Protein AF-0000000087460368 (afdb_homodimer)

Secondary structure (DSSP, 8-state):
------EEEEEETT---TTTTTEEEEE-TTS-EEEEEE-TTSHHHHHT---TT-EEEEEEEE-TT--HHHHHHHHHTTTTSEEEEEEE-----TT--------------------/------EEEEEETT---TTTTTEEEEE-TTS-EEEEEE-TTSHHHHHT---TT-EEEEEEEE-SS--HHHHHHHHHTTTTSEEEEEEE-----TT-----S--------------

Radius of gyration: 23.34 Å; Cα contacts (8 Å, |Δi|>4): 426; chains: 2; bounding box: 49×79×46 Å

Sequence (230 aa):
MAEEEETREVLFSDWSGPEKQGMTLEQSGEGEIYVKEVKMESPAGRTGRVHEGDQIVGATIYFDNMSSEETTELLKTLNKHKVGLKLQNKDKSPCRSPMGTLSPYSKDLALECRGMAEEEETREVLFSDWSGPEKQGMTLEQSGEGEIYVKEVKMESPAGRTGRVHEGDQIVGATIYFDNMSSEETTELLKTLNKHKVGLKLQNKDKSPCRSPMGTLSPYSKDLALECRG

InterPro domains:
  IPR001478 PDZ domain [PF00595] (17-85)
  IPR001478 PDZ domain [PS50106] (9-76)
  IPR036034 PDZ superfamily [G3DSA:2.30.42.10] (4-94)
  IPR036034 PDZ superfamily [SSF50156] (5-93)
  IPR052082 Peripheral myelin sheath structural protein [PTHR23348] (2-93)

pLDDT: mean 80.57, std 26.12, range [20.22, 98.44]

Organism: NCBI:txid62062

Solvent-accessible surface area (backbone atoms only — not comparable to full-atom values): 13334 Å² total; per-residue (Å²): 124,87,72,72,72,66,66,48,73,49,77,34,72,71,27,61,22,52,61,73,29,23,38,38,70,34,56,47,97,86,30,44,34,25,29,62,40,57,39,67,92,22,65,41,29,66,64,71,75,62,51,60,64,24,29,46,52,28,41,30,42,44,50,72,82,40,50,41,66,58,48,48,56,55,47,38,71,51,48,73,27,35,32,29,41,32,32,31,59,81,76,66,59,84,66,76,58,78,79,72,85,77,81,81,81,83,85,80,86,73,78,75,86,67,134,122,87,73,74,73,66,66,49,75,50,78,34,73,71,28,61,22,52,62,75,30,24,36,38,72,35,55,47,98,87,31,44,33,25,30,62,41,57,38,67,93,22,64,42,27,66,65,72,76,62,50,62,64,25,29,46,52,28,41,29,41,44,52,70,82,39,52,40,66,59,48,48,57,55,47,38,71,51,48,74,27,35,33,28,40,31,31,30,56,81,74,64,59,82,64,76,57,76,82,66,89,74,82,79,80,77,81,77,86,72,77,72,81,73,124

Foldseek 3Di:
DPPPPDDDDDDDPDDDDQVQQQFDWDADPVGWIFTQGGDCPGNVNVSVPHDGGDTDPDDDDDDDPDDPVRVVVVVCVCPPHDDDDDDDDPPPPVPPPPPDDDPPDDDDDPPPPDD/DPPPPDDDDDDDPDDDDQVQQQFDWDADPVGWIFTQGGDCPGNQNVSVPHDGGDTDPDDDDDDDPDDPVRVVVVVCVCPPHDDDDDDDDPPPPVPVPPPDDDDPDPDDDPPPPDD

Nearest PDB structures (foldseek):
  4cn0-assembly1_A  TM=6.438E-01  e=7.860E-05  Homo sapiens
  4cmz-assembly1_A  TM=6.459E-01  e=1.507E-04  Homo sapiens
  4cn0-assembly1_B  TM=5.991E-01  e=1.020E-04  Homo sapiens
  4cmz-assembly2_C-2  TM=6.436E-01  e=6.310E-04  Homo sapiens
  4cn0-assembly1_A  TM=6.441E-01  e=7.286E-05  Homo sapiens

Structure (mmCIF, N/CA/C/O backbone):
data_AF-0000000087460368-model_v1
#
loop_
_entity.id
_entity.type
_entity.pdbx_description
1 polymer 'PDZ domain-containing protein'
#
loop_
_atom_site.group_PDB
_atom_site.id
_atom_site.type_symbol
_atom_site.label_atom_id
_atom_site.label_alt_id
_atom_site.label_comp_id
_atom_site.label_asym_id
_atom_site.label_entity_id
_atom_site.label_seq_id
_atom_site.pdbx_PDB_ins_code
_atom_site.Cartn_x
_atom_site.Cartn_y
_atom_site.Cartn_z
_atom_site.occupancy
_atom_site.B_iso_or_equiv
_atom_site.auth_seq_id
_atom_site.auth_comp_id
_atom_site.auth_asym_id
_atom_site.auth_atom_id
_atom_site.pdbx_PDB_model_num
ATOM 1 N N . MET A 1 1 ? 22.906 -10.922 10.797 1 28.11 1 MET A N 1
ATOM 2 C CA . MET A 1 1 ? 22.5 -9.656 10.195 1 28.11 1 MET A CA 1
ATOM 3 C C . MET A 1 1 ? 21.047 -9.727 9.711 1 28.11 1 MET A C 1
ATOM 5 O O . MET A 1 1 ? 20.625 -10.75 9.18 1 28.11 1 MET A O 1
ATOM 9 N N . ALA A 1 2 ? 20.031 -9.188 10.188 1 38.12 2 ALA A N 1
ATOM 10 C CA . ALA A 1 2 ? 18.625 -9.32 9.828 1 38.12 2 ALA A CA 1
ATOM 11 C C . ALA A 1 2 ? 18.438 -9.25 8.312 1 38.12 2 ALA A C 1
ATOM 13 O O . ALA A 1 2 ? 18.891 -8.297 7.668 1 38.12 2 ALA A O 1
ATOM 14 N N . GLU A 1 3 ? 18.766 -10.18 7.512 1 44.34 3 GLU A N 1
ATOM 15 C CA . GLU A 1 3 ? 18.859 -10.305 6.059 1 44.34 3 GLU A CA 1
ATOM 16 C C . GLU A 1 3 ? 17.703 -9.578 5.367 1 44.34 3 GLU A C 1
ATOM 18 O O . GLU A 1 3 ? 16.531 -9.875 5.609 1 44.34 3 GLU A O 1
ATOM 23 N N . GLU A 1 4 ? 17.719 -8.328 5.285 1 53.34 4 GLU A N 1
ATOM 24 C CA . GLU A 1 4 ? 16.812 -7.402 4.617 1 53.34 4 GLU A CA 1
ATOM 25 C C . GLU A 1 4 ? 16.281 -7.988 3.309 1 53.34 4 GLU A C 1
ATOM 27 O O . GLU A 1 4 ? 17.047 -8.156 2.354 1 53.34 4 GLU A O 1
ATOM 32 N N . GLU A 1 5 ? 15.469 -9.055 3.469 1 65.31 5 GLU A N 1
ATOM 33 C CA . GLU A 1 5 ? 14.914 -9.656 2.254 1 65.31 5 GLU A CA 1
ATOM 34 C C . GLU A 1 5 ? 14.594 -8.586 1.215 1 65.31 5 GLU A C 1
ATOM 36 O O . GLU A 1 5 ? 14.023 -7.543 1.545 1 65.31 5 GLU A O 1
ATOM 41 N N . GLU A 1 6 ? 15.375 -8.555 0.165 1 82.31 6 GLU A N 1
ATOM 42 C CA . GLU A 1 6 ? 15.266 -7.602 -0.938 1 82.31 6 GLU A CA 1
ATOM 43 C C . GLU A 1 6 ? 13.836 -7.562 -1.489 1 82.31 6 GLU A C 1
ATOM 45 O O . GLU A 1 6 ? 13.273 -8.602 -1.827 1 82.31 6 GLU A O 1
ATOM 50 N N . THR A 1 7 ? 13.047 -6.602 -1.184 1 90.62 7 THR A N 1
ATOM 51 C CA . THR A 1 7 ? 11.68 -6.414 -1.657 1 90.62 7 THR A CA 1
ATOM 52 C C . THR A 1 7 ? 11.664 -5.559 -2.92 1 90.62 7 THR A C 1
ATOM 54 O O . THR A 1 7 ? 12.469 -4.637 -3.066 1 90.62 7 THR A O 1
ATOM 57 N N . ARG A 1 8 ? 10.992 -6.047 -3.992 1 94.31 8 ARG A N 1
ATOM 58 C CA . ARG A 1 8 ? 10.805 -5.188 -5.156 1 94.31 8 ARG A CA 1
ATOM 59 C C . ARG A 1 8 ? 9.344 -4.793 -5.32 1 94.31 8 ARG A C 1
ATOM 61 O O . ARG A 1 8 ? 8.445 -5.535 -4.926 1 94.31 8 ARG A O 1
ATOM 68 N N . GLU A 1 9 ? 9.109 -3.639 -5.816 1 95.88 9 GLU A N 1
ATOM 69 C CA . GLU A 1 9 ? 7.77 -3.127 -6.086 1 95.88 9 GLU A CA 1
ATOM 70 C C . GLU A 1 9 ? 7.453 -3.164 -7.578 1 95.88 9 GLU A C 1
ATOM 72 O O . GLU A 1 9 ? 8.227 -2.662 -8.391 1 95.88 9 GLU A O 1
ATOM 77 N N . VAL A 1 10 ? 6.355 -3.744 -7.969 1 98.06 10 VAL A N 1
ATOM 78 C CA . VAL A 1 10 ? 5.891 -3.77 -9.352 1 98.06 10 VAL A CA 1
ATOM 79 C C . VAL A 1 10 ? 4.602 -2.967 -9.477 1 98.06 10 VAL A C 1
ATOM 81 O O . VAL A 1 10 ? 3.617 -3.246 -8.789 1 98.06 10 VAL A O 1
ATOM 84 N N . LEU A 1 11 ? 4.605 -2.039 -10.391 1 97.69 11 LEU A N 1
ATOM 85 C CA . LEU A 1 11 ? 3.494 -1.1 -10.508 1 97.69 11 LEU A CA 1
ATOM 86 C C . LEU A 1 11 ? 2.52 -1.541 -11.594 1 97.69 11 LEU A C 1
ATOM 88 O O . LEU A 1 11 ? 2.939 -1.967 -12.672 1 97.69 11 LEU A O 1
ATOM 92 N N . PHE A 1 12 ? 1.32 -1.444 -11.273 1 97.5 12 PHE A N 1
ATOM 93 C CA . PHE A 1 12 ? 0.22 -1.639 -12.203 1 97.5 12 PHE A CA 1
ATOM 94 C C . PHE A 1 12 ? -0.636 -0.382 -12.305 1 97.5 12 PHE A C 1
ATOM 96 O O . PHE A 1 12 ? -1.229 0.051 -11.312 1 97.5 12 PHE A O 1
ATOM 103 N N . SER A 1 13 ? -0.732 0.19 -13.438 1 95.19 13 SER A N 1
ATOM 104 C CA . SER A 1 13 ? -1.415 1.466 -13.625 1 95.19 13 SER A CA 1
ATOM 105 C C . SER A 1 13 ? -2.926 1.278 -13.703 1 95.19 13 SER A C 1
ATOM 107 O O . SER A 1 13 ? -3.688 2.213 -13.438 1 95.19 13 SER A O 1
ATOM 109 N N . ASP A 1 14 ? -3.338 0.213 -14.141 1 94.56 14 ASP A N 1
ATOM 110 C CA . ASP A 1 14 ? -4.754 -0.133 -14.258 1 94.56 14 ASP A CA 1
ATOM 111 C C . ASP A 1 14 ? -5.059 -1.442 -13.531 1 94.56 14 ASP A C 1
ATOM 113 O O . ASP A 1 14 ? -5.402 -2.443 -14.164 1 94.56 14 ASP A O 1
ATOM 117 N N . TRP A 1 15 ? -5.121 -1.295 -12.219 1 96.81 15 TRP A N 1
ATOM 118 C CA . TRP A 1 15 ? -5.309 -2.494 -11.406 1 96.81 15 TRP A CA 1
ATOM 119 C C . TRP A 1 15 ? -6.766 -2.949 -11.43 1 96.81 15 TRP A C 1
ATOM 121 O O . TRP A 1 15 ? -7.68 -2.125 -11.367 1 96.81 15 TRP A O 1
ATOM 131 N N . SER A 1 16 ? -6.918 -4.242 -11.547 1 96.44 16 SER A N 1
ATOM 132 C CA . SER A 1 16 ? -8.273 -4.785 -11.547 1 96.44 16 SER A CA 1
ATOM 133 C C . SER A 1 16 ? -8.336 -6.117 -10.805 1 96.44 16 SER A C 1
ATOM 135 O O . SER A 1 16 ? -9.211 -6.941 -11.07 1 96.44 16 SER A O 1
ATOM 137 N N . GLY A 1 17 ? -7.379 -6.395 -9.922 1 97.69 17 GLY A N 1
ATOM 138 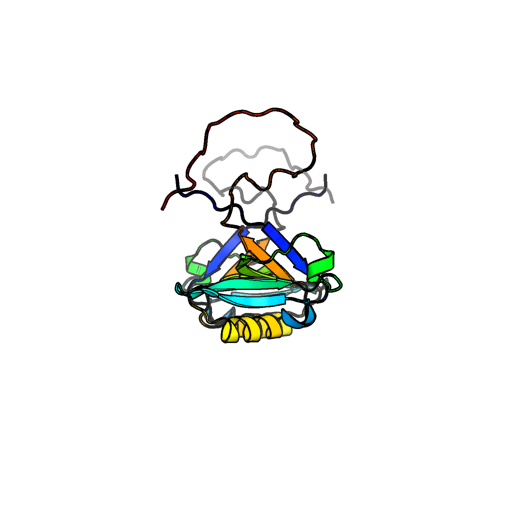C CA . GLY A 1 17 ? -7.312 -7.633 -9.164 1 97.69 17 GLY A CA 1
ATOM 139 C C . GLY A 1 17 ? -6.254 -8.586 -9.68 1 97.69 17 GLY A C 1
ATOM 140 O O . GLY A 1 17 ? -5.824 -8.492 -10.828 1 97.69 17 GLY A O 1
ATOM 141 N N . PRO A 1 18 ? -5.816 -9.484 -8.859 1 98.12 18 PRO A N 1
ATOM 142 C CA . PRO A 1 18 ? -4.727 -10.383 -9.242 1 98.12 18 PRO A CA 1
ATOM 143 C C . PRO A 1 18 ? -5.074 -11.25 -10.453 1 98.12 18 PRO A C 1
ATOM 145 O O . PRO A 1 18 ? -4.254 -11.414 -11.359 1 98.12 18 PRO A O 1
ATOM 148 N N . GLU A 1 19 ? -6.27 -11.758 -10.516 1 97.56 19 GLU A N 1
ATOM 149 C CA . GLU A 1 19 ? -6.664 -12.648 -11.602 1 97.56 19 GLU A CA 1
ATOM 150 C C . GLU A 1 19 ? -6.688 -11.914 -12.938 1 97.56 19 GLU A C 1
ATOM 152 O O . GLU A 1 19 ? -6.219 -12.438 -13.953 1 97.56 19 GLU A O 1
ATOM 157 N N . LYS A 1 20 ? -7.23 -10.766 -12.898 1 97.94 20 LYS A N 1
ATOM 158 C CA . LYS A 1 20 ? -7.305 -9.969 -14.117 1 97.94 20 LYS A CA 1
ATOM 159 C C . LYS A 1 20 ? -5.918 -9.508 -14.555 1 97.94 20 LYS A C 1
ATOM 161 O O . LYS A 1 20 ? -5.695 -9.234 -15.742 1 97.94 20 LYS A O 1
ATOM 166 N N . GLN A 1 21 ? -4.977 -9.445 -13.625 1 98.19 21 GLN A N 1
ATOM 167 C CA . GLN A 1 21 ? -3.596 -9.109 -13.953 1 98.19 21 GLN A CA 1
ATOM 168 C C . GLN A 1 21 ? -2.807 -10.344 -14.367 1 98.19 21 GLN A C 1
ATOM 170 O O . GLN A 1 21 ? -1.639 -10.242 -14.75 1 98.19 21 GLN A O 1
ATOM 175 N N . GLY A 1 22 ? -3.438 -11.578 -14.25 1 98.44 22 GLY A N 1
ATOM 176 C CA . GLY A 1 22 ? -2.793 -12.805 -14.688 1 98.44 22 GLY A CA 1
ATOM 177 C C . GLY A 1 22 ? -2.08 -13.531 -13.562 1 98.44 22 GLY A C 1
ATOM 178 O O . GLY A 1 22 ? -1.156 -14.312 -13.805 1 98.44 22 GLY A O 1
ATOM 179 N N . MET A 1 23 ? -2.514 -13.305 -12.336 1 98.31 23 MET A N 1
ATOM 180 C CA . MET A 1 23 ? -1.849 -13.922 -11.195 1 98.31 23 MET A CA 1
ATOM 181 C C . MET A 1 23 ? -2.807 -14.836 -10.438 1 98.31 23 MET A C 1
ATOM 183 O O . MET A 1 23 ? -3.979 -14.5 -10.25 1 98.31 23 MET A O 1
ATOM 187 N N . THR A 1 24 ? -2.326 -15.875 -10.047 1 97.88 24 THR A N 1
ATOM 188 C CA . THR A 1 24 ? -2.988 -16.75 -9.086 1 97.88 24 THR A CA 1
ATOM 189 C C . THR A 1 24 ? -2.223 -16.781 -7.766 1 97.88 24 THR A C 1
ATOM 191 O O . THR A 1 24 ? -0.996 -16.891 -7.754 1 97.88 24 THR A O 1
ATOM 194 N N . LEU A 1 25 ? -2.975 -16.625 -6.703 1 98.06 25 LEU A N 1
ATOM 195 C CA . LEU A 1 25 ? -2.344 -16.562 -5.391 1 98.06 25 LEU A CA 1
ATOM 196 C C . LEU A 1 25 ? -2.559 -17.844 -4.609 1 98.06 25 LEU A C 1
ATOM 198 O O . LEU A 1 25 ? -3.57 -18.531 -4.797 1 98.06 25 LEU A O 1
ATOM 202 N N . GLU A 1 26 ? -1.552 -18.172 -3.832 1 97 26 GLU A N 1
ATOM 203 C CA . GLU A 1 26 ? -1.658 -19.281 -2.887 1 97 26 GLU A CA 1
ATOM 204 C C . GLU A 1 26 ? -1.112 -18.891 -1.516 1 97 26 GLU A C 1
ATOM 206 O O . GLU A 1 26 ? -0.352 -17.922 -1.396 1 97 26 GLU A O 1
ATOM 211 N N . GLN A 1 27 ? -1.582 -19.547 -0.537 1 96.88 27 GLN A N 1
ATOM 212 C CA . GLN A 1 27 ? -1.13 -19.312 0.831 1 96.88 27 GLN A CA 1
ATOM 213 C C . GLN A 1 27 ? -0.258 -20.453 1.326 1 96.88 27 GLN A C 1
ATOM 215 O O . GLN A 1 27 ? -0.589 -21.625 1.12 1 96.88 27 GLN A O 1
ATOM 220 N N . SER A 1 28 ? 0.848 -20.125 1.893 1 94 28 SER A N 1
ATOM 221 C CA . SER A 1 28 ? 1.705 -21.141 2.49 1 94 28 SER A CA 1
ATOM 222 C C . SER A 1 28 ? 1.126 -21.656 3.805 1 94 28 SER A C 1
ATOM 224 O O . SER A 1 28 ? 0.163 -21.078 4.324 1 94 28 SER A O 1
ATOM 226 N N . GLY A 1 29 ? 1.659 -22.719 4.301 1 91.94 29 GLY A N 1
ATOM 227 C CA . GLY A 1 29 ? 1.266 -23.25 5.594 1 91.94 29 GLY A CA 1
ATOM 228 C C . GLY A 1 29 ? 1.454 -22.25 6.727 1 91.94 29 GLY A C 1
ATOM 229 O O . GLY A 1 29 ? 0.755 -22.312 7.742 1 91.94 29 GLY A O 1
ATOM 230 N N . GLU A 1 30 ? 2.33 -21.25 6.531 1 91.81 30 GLU A N 1
ATOM 231 C CA . GLU A 1 30 ? 2.639 -20.25 7.547 1 91.81 30 GLU A CA 1
ATOM 232 C C . GLU A 1 30 ? 1.748 -19.016 7.395 1 91.81 30 GLU A C 1
ATOM 234 O O . GLU A 1 30 ? 1.852 -18.078 8.172 1 91.81 30 GLU A O 1
ATOM 239 N N . GLY A 1 31 ? 0.896 -19.031 6.414 1 93.44 31 GLY A N 1
ATOM 240 C CA . GLY A 1 31 ? -0.06 -17.938 6.242 1 93.44 31 GLY A CA 1
ATOM 241 C C . GLY A 1 31 ? 0.431 -16.859 5.305 1 93.44 31 GLY A C 1
ATOM 242 O O . GLY A 1 31 ? -0.206 -15.812 5.172 1 93.44 31 GLY A O 1
ATOM 243 N N . GLU A 1 32 ? 1.547 -17.094 4.637 1 95.06 32 GLU A N 1
ATOM 244 C CA . GLU A 1 32 ? 2.098 -16.109 3.709 1 95.06 32 GLU A CA 1
ATOM 245 C C . GLU A 1 32 ? 1.483 -16.266 2.32 1 95.06 32 GLU A C 1
ATOM 247 O O . GLU A 1 32 ? 1.095 -17.359 1.92 1 95.06 32 GLU A O 1
ATOM 252 N N . ILE A 1 33 ? 1.323 -15.18 1.634 1 97.38 33 ILE A N 1
ATOM 253 C CA . ILE A 1 33 ? 0.708 -15.164 0.311 1 97.38 33 ILE A CA 1
ATOM 254 C C . ILE A 1 33 ? 1.791 -15.219 -0.764 1 97.38 33 ILE A C 1
ATOM 256 O O . ILE A 1 33 ? 2.719 -14.406 -0.758 1 97.38 33 ILE A O 1
ATOM 260 N N . TYR A 1 34 ? 1.663 -16.156 -1.698 1 96.94 34 TYR A N 1
ATOM 261 C CA . TYR A 1 34 ? 2.609 -16.328 -2.795 1 96.94 34 TYR A CA 1
ATOM 262 C C . TYR A 1 34 ? 1.897 -16.297 -4.141 1 96.94 34 TYR A C 1
ATOM 264 O O . TYR A 1 34 ? 0.704 -16.594 -4.23 1 96.94 34 TYR A O 1
ATOM 272 N N . VAL A 1 35 ? 2.67 -15.875 -5.109 1 97.62 35 VAL A N 1
ATOM 273 C CA . VAL A 1 35 ? 2.213 -16.031 -6.484 1 97.62 35 VAL A CA 1
ATOM 274 C C . VAL A 1 35 ? 2.34 -17.484 -6.914 1 97.62 35 VAL A C 1
ATOM 276 O O . VAL A 1 35 ? 3.447 -18.031 -6.98 1 97.62 35 VAL A O 1
ATOM 279 N N . LYS A 1 36 ? 1.289 -18.062 -7.164 1 97.62 36 LYS A N 1
ATOM 280 C CA . LYS A 1 36 ? 1.266 -19.469 -7.562 1 97.62 36 LYS A CA 1
ATOM 281 C C . LYS A 1 36 ? 1.56 -19.609 -9.055 1 97.62 36 LYS A C 1
ATOM 283 O O . LYS A 1 36 ? 2.316 -20.5 -9.453 1 97.62 36 LYS A O 1
ATOM 288 N N . GLU A 1 37 ? 0.88 -18.75 -9.867 1 97.88 37 GLU A N 1
ATOM 289 C CA . GLU A 1 37 ? 1.01 -18.766 -11.32 1 97.88 37 GLU A CA 1
ATOM 290 C C . GLU A 1 37 ? 0.9 -17.359 -11.906 1 97.88 37 GLU A C 1
ATOM 292 O O . GLU A 1 37 ? 0.154 -16.531 -11.398 1 97.88 37 GLU A O 1
ATOM 297 N N . VAL A 1 38 ? 1.665 -17.172 -12.977 1 98.31 38 VAL A N 1
ATOM 298 C CA . VAL A 1 38 ? 1.564 -15.953 -13.766 1 98.31 38 VAL A CA 1
ATOM 299 C C . VAL A 1 38 ? 1.296 -16.297 -15.227 1 98.31 38 VAL A C 1
ATOM 301 O O . VAL A 1 38 ? 2.055 -17.047 -15.844 1 98.31 38 VAL A O 1
ATOM 304 N N . LYS A 1 39 ? 0.238 -15.789 -15.734 1 98.19 39 LYS A N 1
ATOM 305 C CA . LYS A 1 39 ? -0.06 -16 -17.141 1 98.19 39 LYS A CA 1
ATOM 306 C C . LYS A 1 39 ? 0.866 -15.18 -18.031 1 98.19 39 LYS A C 1
ATOM 308 O O . LYS A 1 39 ? 0.992 -13.969 -17.844 1 98.19 39 LYS A O 1
ATOM 313 N N . MET A 1 40 ? 1.584 -15.664 -19.016 1 95.44 40 MET A N 1
ATOM 314 C CA . MET A 1 40 ? 2.629 -15.07 -19.828 1 95.44 40 MET A CA 1
ATOM 315 C C . MET A 1 40 ? 2.096 -13.859 -20.594 1 95.44 40 MET A C 1
ATOM 317 O O . MET A 1 40 ? 2.75 -12.812 -20.641 1 95.44 40 MET A O 1
ATOM 321 N N . GLU A 1 41 ? 0.901 -13.773 -21.172 1 96.69 41 GLU A N 1
ATOM 322 C CA . GLU A 1 41 ? 0.365 -12.688 -21.984 1 96.69 41 GLU A CA 1
ATOM 323 C C . GLU A 1 41 ? -0.547 -11.781 -21.172 1 96.69 41 GLU A C 1
ATOM 325 O O . GLU A 1 41 ? -1.304 -10.984 -21.734 1 96.69 41 GLU A O 1
ATOM 330 N N . SER A 1 42 ? -0.324 -11.891 -19.891 1 97.81 42 SER A N 1
ATOM 331 C CA . SER A 1 42 ? -1.1 -11.039 -18.984 1 97.81 42 SER A CA 1
ATOM 332 C C . SER A 1 42 ? -0.335 -9.773 -18.609 1 97.81 42 SER A C 1
ATOM 334 O O . SER A 1 42 ? 0.869 -9.68 -18.859 1 97.81 42 SER A O 1
ATOM 336 N N . PRO A 1 43 ? -0.972 -8.852 -18.109 1 97.62 43 PRO A N 1
ATOM 337 C CA . PRO A 1 43 ? -0.258 -7.66 -17.641 1 97.62 43 PRO A CA 1
ATOM 338 C C . PRO A 1 43 ? 0.879 -7.992 -16.672 1 97.62 43 PRO A C 1
ATOM 340 O O . PRO A 1 43 ? 1.987 -7.473 -16.812 1 97.62 43 PRO A O 1
ATOM 343 N N . ALA A 1 44 ? 0.641 -8.789 -15.703 1 98 44 ALA A N 1
ATOM 344 C CA . ALA A 1 44 ? 1.698 -9.188 -14.781 1 98 44 ALA A CA 1
ATOM 345 C C . ALA A 1 44 ? 2.836 -9.891 -15.516 1 98 44 ALA A C 1
ATOM 347 O O . ALA A 1 44 ? 4.012 -9.602 -15.273 1 98 44 ALA A O 1
ATOM 348 N N . GLY A 1 45 ? 2.42 -10.812 -16.391 1 97.38 45 GLY A N 1
ATOM 349 C CA . GLY A 1 45 ? 3.432 -11.531 -17.156 1 97.38 45 GLY A CA 1
ATOM 350 C C . GLY A 1 45 ? 4.297 -10.609 -18 1 97.38 45 GLY A C 1
ATOM 351 O O . GLY A 1 45 ? 5.512 -10.805 -18.094 1 97.38 45 GLY A O 1
ATOM 352 N N . ARG A 1 46 ? 3.725 -9.594 -18.516 1 97.31 46 ARG A N 1
ATOM 353 C CA . ARG A 1 46 ? 4.414 -8.688 -19.438 1 97.31 46 ARG A CA 1
ATOM 354 C C . ARG A 1 46 ? 5.406 -7.805 -18.688 1 97.31 46 ARG A C 1
ATOM 356 O O . ARG A 1 46 ? 6.344 -7.273 -19.281 1 97.31 46 ARG A O 1
ATOM 363 N N . THR A 1 47 ? 5.195 -7.672 -17.375 1 95.81 47 THR A N 1
ATOM 364 C CA . THR A 1 47 ? 6.148 -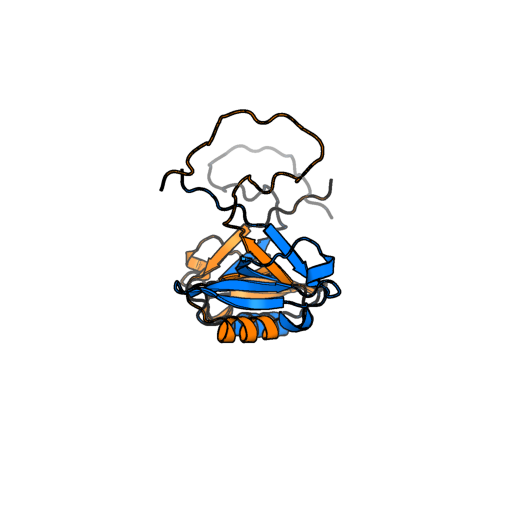6.879 -16.609 1 95.81 47 THR A CA 1
ATOM 365 C C . THR A 1 47 ? 7.508 -7.57 -16.562 1 95.81 47 THR A C 1
ATOM 367 O O . THR A 1 47 ? 8.539 -6.91 -16.422 1 95.81 47 THR A O 1
ATOM 370 N N . GLY A 1 48 ? 7.508 -8.875 -16.547 1 95.88 48 GLY A N 1
ATOM 371 C CA . GLY A 1 48 ? 8.727 -9.656 -16.391 1 95.88 48 GLY A CA 1
ATOM 372 C C . GLY A 1 48 ? 9.312 -9.57 -14.992 1 95.88 48 GLY A C 1
ATOM 373 O O . GLY A 1 48 ? 10.453 -9.984 -14.773 1 95.88 48 GLY A O 1
ATOM 374 N N . ARG A 1 49 ? 8.539 -9.016 -14.102 1 96.81 49 ARG A N 1
ATOM 375 C CA . ARG A 1 49 ? 9.055 -8.789 -12.758 1 96.81 49 ARG A CA 1
ATOM 376 C C . ARG A 1 49 ? 8.227 -9.523 -11.719 1 96.81 49 ARG A C 1
ATOM 378 O O . ARG A 1 49 ? 8.5 -9.438 -10.523 1 96.81 49 ARG A O 1
ATOM 385 N N . VAL A 1 50 ? 7.211 -10.18 -12.078 1 97.12 50 VAL A N 1
ATOM 386 C CA . VAL A 1 50 ? 6.391 -11.031 -11.227 1 97.12 50 VAL A CA 1
ATOM 387 C C . VAL A 1 50 ? 6.617 -12.5 -11.578 1 97.12 50 VAL A C 1
ATOM 389 O O . VAL A 1 50 ? 6.457 -12.898 -12.734 1 97.12 50 VAL A O 1
A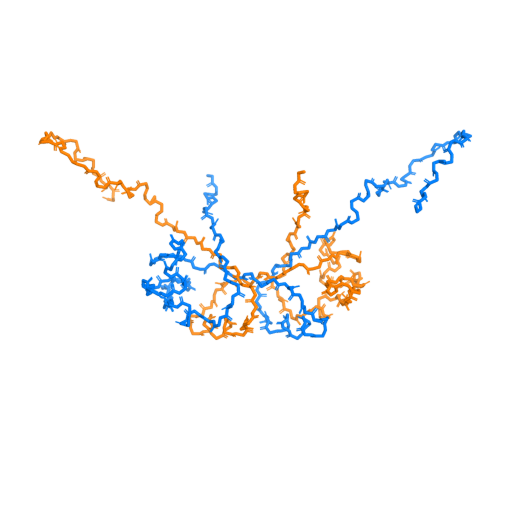TOM 392 N N . HIS A 1 51 ? 6.98 -13.305 -10.555 1 96.5 51 HIS A N 1
ATOM 393 C CA . HIS A 1 51 ? 7.32 -14.703 -10.805 1 96.5 51 HIS A CA 1
ATOM 394 C C . HIS A 1 51 ? 6.578 -15.633 -9.844 1 96.5 51 HIS A C 1
ATOM 396 O O . HIS A 1 51 ? 6.285 -15.25 -8.711 1 96.5 51 HIS A O 1
ATOM 402 N N . GLU A 1 52 ? 6.316 -16.797 -10.375 1 96.12 52 GLU A N 1
ATOM 403 C CA . GLU A 1 52 ? 5.84 -17.859 -9.484 1 96.12 52 GLU A CA 1
ATOM 404 C C . GLU A 1 52 ? 6.77 -18.031 -8.297 1 96.12 52 GLU A C 1
ATOM 406 O O . GLU A 1 52 ? 7.992 -18.047 -8.445 1 96.12 52 GLU A O 1
ATOM 411 N N . GLY A 1 53 ? 6.172 -18.125 -7.137 1 95.56 53 GLY A N 1
ATOM 412 C CA . GLY A 1 53 ? 6.965 -18.297 -5.93 1 95.56 53 GLY A CA 1
ATOM 413 C C . GLY A 1 53 ? 7.27 -16.984 -5.223 1 95.56 53 GLY A C 1
ATOM 414 O O . GLY A 1 53 ? 7.75 -16.984 -4.086 1 95.56 53 GLY A O 1
ATOM 415 N N . ASP A 1 54 ? 7.105 -15.914 -5.902 1 96.19 54 ASP A N 1
ATOM 416 C CA . ASP A 1 54 ? 7.234 -14.633 -5.211 1 96.19 54 ASP A CA 1
ATOM 417 C C . ASP A 1 54 ? 6.254 -14.531 -4.047 1 96.19 54 ASP A C 1
ATOM 419 O O . ASP A 1 54 ? 5.086 -14.914 -4.176 1 96.19 54 ASP A O 1
ATOM 423 N N . GLN A 1 55 ? 6.711 -14.062 -2.951 1 96.5 55 GLN A N 1
ATOM 424 C CA . GLN A 1 55 ? 5.816 -13.703 -1.854 1 96.5 55 GLN A CA 1
ATOM 425 C C . GLN A 1 55 ? 5.27 -12.289 -2.027 1 96.5 55 GLN A C 1
ATOM 427 O O . GLN A 1 55 ? 6.016 -11.367 -2.357 1 96.5 55 GLN A O 1
ATOM 432 N N . ILE A 1 56 ? 4.016 -12.133 -1.926 1 97 56 ILE A N 1
ATOM 433 C CA . ILE A 1 56 ? 3.404 -10.812 -1.878 1 97 56 ILE A CA 1
ATOM 434 C C . ILE A 1 56 ? 3.275 -10.352 -0.427 1 97 56 ILE A C 1
ATOM 436 O O . ILE A 1 56 ? 2.461 -10.891 0.329 1 97 56 ILE A O 1
ATOM 440 N N . VAL A 1 57 ? 4.008 -9.414 -0.077 1 95.75 57 VAL A N 1
ATOM 441 C CA . VAL A 1 57 ? 4.07 -8.992 1.317 1 95.75 57 VAL A CA 1
ATOM 442 C C . VAL A 1 57 ? 3.084 -7.852 1.556 1 95.75 57 VAL A C 1
ATOM 444 O O . VAL A 1 57 ? 2.641 -7.633 2.686 1 95.75 57 VAL A O 1
ATOM 447 N N . GLY A 1 58 ? 2.73 -7.113 0.511 1 97.12 58 GLY A N 1
ATOM 448 C CA . GLY A 1 58 ? 1.815 -5.988 0.606 1 97.12 58 GLY A CA 1
ATOM 449 C C . GLY A 1 58 ? 1.509 -5.352 -0.736 1 97.12 58 GLY A C 1
ATOM 450 O O . GLY A 1 58 ? 2.021 -5.789 -1.768 1 97.12 58 GLY A O 1
ATOM 451 N N . ALA A 1 59 ? 0.685 -4.383 -0.747 1 98.06 59 ALA A N 1
ATOM 452 C CA . ALA A 1 59 ? 0.291 -3.607 -1.921 1 98.06 59 ALA A CA 1
ATOM 453 C C . ALA A 1 59 ? 0.162 -2.125 -1.582 1 98.06 59 ALA A C 1
ATOM 455 O O . ALA A 1 59 ? -0.377 -1.766 -0.533 1 98.06 59 ALA A O 1
ATOM 456 N N . THR A 1 60 ? 0.678 -1.331 -2.441 1 97.25 60 THR A N 1
ATOM 457 C CA . THR A 1 60 ? 0.573 0.117 -2.301 1 97.25 60 THR A CA 1
ATOM 458 C C . THR A 1 60 ? -0.438 0.685 -3.291 1 97.25 60 THR A C 1
ATOM 460 O O . THR A 1 60 ? -0.365 0.405 -4.492 1 97.25 60 THR A O 1
ATOM 463 N N . ILE A 1 61 ? -1.381 1.476 -2.834 1 97.44 61 ILE A N 1
ATOM 464 C CA . ILE A 1 61 ? -2.285 2.227 -3.697 1 97.44 61 ILE A CA 1
ATOM 465 C C . ILE A 1 61 ? -1.835 3.684 -3.771 1 97.44 61 ILE A C 1
ATOM 467 O O . ILE A 1 61 ? -1.469 4.281 -2.756 1 97.44 61 ILE A O 1
ATOM 471 N N . TYR A 1 62 ? -1.774 4.18 -4.848 1 96.56 62 TYR A N 1
ATOM 472 C CA . TYR A 1 62 ? -1.383 5.57 -5.055 1 96.56 62 TYR A CA 1
ATOM 473 C C . TYR A 1 62 ? -2.6 6.441 -5.34 1 96.56 62 TYR A C 1
ATOM 475 O O . TYR A 1 62 ? -3.482 6.055 -6.109 1 96.56 62 TYR A O 1
ATOM 483 N N . PHE A 1 63 ? -2.605 7.531 -4.727 1 94.81 63 PHE A N 1
ATOM 484 C CA . PHE A 1 63 ? -3.777 8.391 -4.789 1 94.81 63 PHE A CA 1
ATOM 485 C C . PHE A 1 63 ? -3.615 9.445 -5.879 1 94.81 63 PHE A C 1
ATOM 487 O O . PHE A 1 63 ? -3.574 10.641 -5.594 1 94.81 63 PHE A O 1
ATOM 494 N N . ASP A 1 64 ? -3.623 8.953 -7.004 1 86.25 64 ASP A N 1
ATOM 495 C CA . ASP A 1 64 ? -3.588 9.844 -8.164 1 86.25 64 ASP A CA 1
ATOM 496 C C . ASP A 1 64 ? -4.996 10.234 -8.602 1 86.25 64 ASP A C 1
ATOM 498 O O . ASP A 1 64 ? -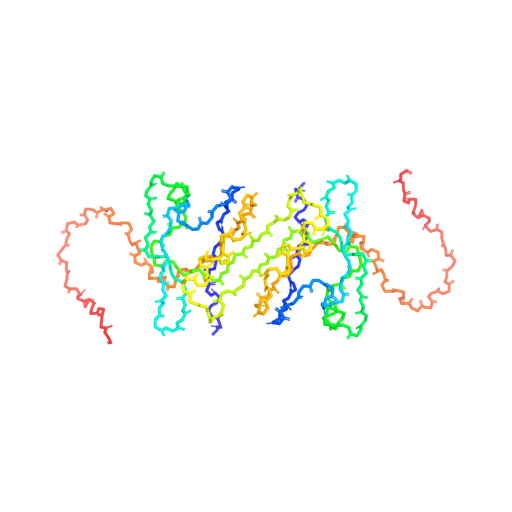5.836 9.359 -8.844 1 86.25 64 ASP A O 1
ATOM 502 N N . ASN A 1 65 ? -5.305 11.508 -8.586 1 85.69 65 ASN A N 1
ATOM 503 C CA . ASN A 1 65 ? -6.547 12.023 -9.141 1 85.69 65 ASN A CA 1
ATOM 504 C C . ASN A 1 65 ? -7.766 11.5 -8.391 1 85.69 65 ASN A C 1
ATOM 506 O O . ASN A 1 65 ? -8.711 11.008 -9 1 85.69 65 ASN A O 1
ATOM 510 N N . MET A 1 66 ? -7.68 11.484 -7.078 1 91.69 66 MET A N 1
ATOM 511 C CA . MET A 1 66 ? -8.781 11.07 -6.215 1 91.69 66 MET A CA 1
ATOM 512 C C . MET A 1 66 ? -9.258 12.227 -5.344 1 91.69 66 MET A C 1
ATOM 514 O O . MET A 1 66 ? -8.453 13.078 -4.949 1 91.69 66 MET A O 1
ATOM 518 N N . SER A 1 67 ? -10.516 12.25 -5.09 1 94.38 67 SER A N 1
ATOM 519 C CA . SER A 1 67 ? -11.031 13.219 -4.125 1 94.38 67 SER A CA 1
ATOM 520 C C . SER A 1 67 ? -10.734 12.789 -2.695 1 94.38 67 SER A C 1
ATOM 522 O O . SER A 1 67 ? -10.43 11.617 -2.445 1 94.38 67 SER A O 1
ATOM 524 N N . SER A 1 68 ? -10.805 13.703 -1.807 1 95.81 68 SER A N 1
ATOM 525 C CA . SER A 1 68 ? -10.586 13.398 -0.397 1 95.81 68 SER A CA 1
ATOM 526 C C . SER A 1 68 ? -11.633 12.422 0.123 1 95.81 68 SER A C 1
ATOM 528 O O . SER A 1 68 ? -11.328 11.555 0.948 1 95.81 68 SER A O 1
ATOM 530 N N . GLU A 1 69 ? -12.883 12.547 -0.389 1 95.88 69 GLU A N 1
ATOM 531 C CA . GLU A 1 69 ? -13.953 11.641 0.015 1 95.88 69 GLU A CA 1
ATOM 532 C C . GLU A 1 69 ? -13.68 10.219 -0.472 1 95.88 69 GLU A C 1
ATOM 534 O O . GLU A 1 69 ? -13.766 9.266 0.302 1 95.88 69 GLU A O 1
ATOM 539 N N . GLU A 1 70 ? -13.367 10.164 -1.782 1 94.75 70 GLU A N 1
ATOM 540 C CA . GLU A 1 70 ? -13.039 8.859 -2.352 1 94.75 70 GLU A CA 1
ATOM 541 C C . GLU A 1 70 ? -11.852 8.227 -1.633 1 94.75 70 GLU A C 1
ATOM 543 O O . GLU A 1 70 ? -11.867 7.035 -1.327 1 94.75 70 GLU A O 1
ATOM 548 N N . THR A 1 71 ? -10.812 9.039 -1.323 1 96.81 71 THR A N 1
ATOM 549 C CA . THR A 1 71 ? -9.617 8.562 -0.634 1 96.81 71 THR A CA 1
ATOM 550 C C . THR A 1 71 ? -9.969 8.047 0.759 1 96.81 71 THR A C 1
ATOM 552 O O . THR A 1 71 ? -9.531 6.965 1.151 1 96.81 71 THR A O 1
ATOM 555 N N . THR A 1 72 ? -10.797 8.805 1.484 1 97.19 72 THR A N 1
ATOM 556 C CA . THR A 1 72 ? -11.219 8.406 2.822 1 97.19 72 THR A CA 1
ATOM 557 C C . THR A 1 72 ? -11.961 7.074 2.783 1 97.19 72 THR A C 1
ATOM 559 O O . THR A 1 72 ? -11.68 6.18 3.588 1 97.19 72 THR A O 1
ATOM 562 N N . GLU A 1 73 ? -12.852 6.941 1.819 1 96.38 73 GLU A N 1
ATOM 563 C CA . GLU A 1 73 ? -13.633 5.711 1.702 1 96.38 73 GLU A CA 1
ATOM 564 C C . GLU A 1 73 ? -12.742 4.52 1.378 1 96.38 73 GLU A C 1
ATOM 566 O O . GLU A 1 73 ? -12.906 3.441 1.955 1 96.38 73 GLU A O 1
ATOM 571 N N . LEU A 1 74 ? -11.859 4.73 0.513 1 96.56 74 LEU A N 1
ATOM 572 C CA . LEU A 1 74 ? -10.93 3.668 0.153 1 96.56 74 LEU A CA 1
ATOM 573 C C . LEU A 1 74 ? -10.078 3.26 1.354 1 96.56 74 LEU A C 1
ATOM 575 O O . LEU A 1 74 ? -9.922 2.068 1.632 1 96.56 74 LEU A O 1
ATOM 579 N N . LEU A 1 75 ? -9.539 4.203 2.074 1 97.62 75 LEU A N 1
ATOM 580 C CA . LEU A 1 75 ? -8.688 3.949 3.232 1 97.62 75 LEU A CA 1
ATOM 581 C C . LEU A 1 75 ? -9.453 3.191 4.312 1 97.62 75 LEU A C 1
ATOM 583 O O . LEU A 1 75 ? -8.875 2.389 5.043 1 97.62 75 LEU A O 1
ATOM 587 N N . LYS A 1 76 ? -10.758 3.395 4.383 1 97.44 76 LYS A N 1
ATOM 588 C CA . LYS A 1 76 ? -11.578 2.674 5.355 1 97.44 76 LYS A CA 1
ATOM 589 C C . LYS A 1 76 ? -11.656 1.189 5.012 1 97.44 76 LYS A C 1
ATOM 591 O O . LYS A 1 76 ? -11.812 0.35 5.902 1 97.44 76 LYS A O 1
ATOM 596 N N . THR A 1 77 ? -11.516 0.904 3.766 1 96 77 THR A N 1
ATOM 597 C CA . THR A 1 77 ? -11.617 -0.493 3.357 1 96 77 THR A CA 1
ATOM 598 C C . THR A 1 77 ? -10.414 -1.292 3.844 1 96 77 THR A C 1
ATOM 600 O O . THR A 1 77 ? -10.445 -2.523 3.863 1 96 77 THR A O 1
ATOM 603 N N . LEU A 1 78 ? -9.383 -0.678 4.242 1 95.75 78 LEU A N 1
ATOM 604 C CA . LEU A 1 78 ? -8.172 -1.339 4.727 1 95.75 78 LEU A CA 1
ATOM 605 C C . LEU A 1 78 ? -8.289 -1.656 6.215 1 95.75 78 LEU A C 1
ATOM 607 O O . LEU A 1 78 ? -7.305 -2.045 6.848 1 95.75 78 LEU A O 1
ATOM 611 N N . ASN A 1 79 ? -9.5 -1.592 6.754 1 94.12 79 ASN A N 1
ATOM 612 C CA . ASN A 1 79 ? -9.781 -1.714 8.18 1 94.12 79 ASN A CA 1
ATOM 613 C C . ASN A 1 79 ? -9.203 -3.002 8.758 1 94.12 79 ASN A C 1
ATOM 615 O O . ASN A 1 79 ? -9.273 -4.059 8.125 1 94.12 79 ASN A O 1
ATOM 619 N N . LYS A 1 80 ? -8.523 -2.904 9.984 1 92.06 80 LYS A N 1
ATOM 620 C CA . LYS A 1 80 ? -8.016 -3.992 10.812 1 92.06 80 LYS A CA 1
ATOM 621 C C . LYS A 1 80 ? -6.723 -4.566 10.234 1 92.06 80 LYS A C 1
ATOM 623 O O . LYS A 1 80 ? -6.289 -5.648 10.625 1 92.06 80 LYS A O 1
ATOM 628 N N . HIS A 1 81 ? -6.145 -3.865 9.297 1 94.88 81 HIS A N 1
ATOM 629 C CA . HIS A 1 81 ? -4.875 -4.301 8.719 1 94.88 81 HIS A CA 1
ATOM 630 C C . HIS A 1 81 ? -3.746 -3.346 9.094 1 94.88 81 HIS A C 1
ATOM 632 O O . HIS A 1 81 ? -3.994 -2.264 9.641 1 94.88 81 HIS A O 1
ATOM 638 N N . LYS A 1 82 ? -2.561 -3.859 8.969 1 96.25 82 LYS A N 1
ATOM 639 C CA . LYS A 1 82 ? -1.401 -2.977 9.047 1 96.25 82 LYS A CA 1
ATOM 640 C C . LYS A 1 82 ? -1.288 -2.1 7.805 1 96.25 82 LYS A C 1
ATOM 642 O O . LYS A 1 82 ? -1.256 -2.609 6.68 1 96.25 82 LYS A O 1
ATOM 647 N N . VAL A 1 83 ? -1.286 -0.804 8.031 1 97.62 83 VAL A N 1
ATOM 648 C CA . VAL A 1 83 ? -1.28 0.137 6.918 1 97.62 83 VAL A CA 1
ATOM 649 C C . VAL A 1 83 ? -0.13 1.128 7.082 1 97.62 83 VAL A C 1
ATOM 651 O O . VAL A 1 83 ? 0.122 1.616 8.188 1 97.62 83 VAL A O 1
ATOM 654 N N . GLY A 1 84 ? 0.622 1.356 6.066 1 97.75 84 GLY A N 1
ATOM 655 C CA . GLY A 1 84 ? 1.636 2.396 5.988 1 97.75 84 GLY A CA 1
ATOM 656 C C . GLY A 1 84 ? 1.234 3.553 5.094 1 97.75 84 GLY A C 1
ATOM 657 O O . GLY A 1 84 ? 1.042 3.375 3.889 1 97.75 84 GLY A O 1
ATOM 658 N N . LEU A 1 85 ? 1.14 4.695 5.652 1 98.31 85 LEU A N 1
ATOM 659 C CA . LEU A 1 85 ? 0.859 5.875 4.844 1 98.31 85 LEU A CA 1
ATOM 660 C C . LEU A 1 85 ? 2.143 6.438 4.238 1 98.31 85 LEU A C 1
ATOM 662 O O . LEU A 1 85 ? 3.146 6.594 4.938 1 98.31 85 LEU A O 1
ATOM 666 N N . LYS A 1 86 ? 2.064 6.66 3.018 1 97.25 86 LYS A N 1
ATOM 667 C CA . LYS A 1 86 ? 3.156 7.34 2.322 1 97.25 86 LYS A CA 1
ATOM 668 C C . LYS A 1 86 ? 2.949 8.852 2.312 1 97.25 86 LYS A C 1
ATOM 670 O O . LYS A 1 86 ? 2.057 9.359 1.63 1 97.25 86 LYS A O 1
ATOM 675 N N . LEU A 1 87 ? 3.811 9.492 3.053 1 97.06 87 LEU A N 1
ATOM 676 C CA . LEU A 1 87 ? 3.646 10.93 3.248 1 97.06 87 LEU A CA 1
ATOM 677 C C . LEU A 1 87 ? 4.801 11.695 2.615 1 97.06 87 LEU A C 1
ATOM 679 O O . LEU A 1 87 ? 5.941 11.227 2.611 1 97.06 87 LEU A O 1
ATOM 683 N N . GLN A 1 88 ? 4.453 12.797 2.088 1 95.31 88 GLN A N 1
ATOM 684 C CA . GLN A 1 88 ? 5.434 13.734 1.548 1 95.31 88 GLN A CA 1
ATOM 685 C C . GLN A 1 88 ? 5.207 15.141 2.082 1 95.31 88 GLN A C 1
ATOM 687 O O . GLN A 1 88 ? 4.062 15.578 2.223 1 95.31 88 GLN A O 1
ATOM 692 N N . ASN A 1 89 ? 6.234 15.68 2.58 1 88 89 ASN A N 1
ATOM 693 C CA . ASN A 1 89 ? 6.18 17.094 2.945 1 88 89 ASN A CA 1
ATOM 694 C C . ASN A 1 89 ? 6.902 17.969 1.924 1 88 89 ASN A C 1
ATOM 696 O O . ASN A 1 89 ? 8.133 17.906 1.807 1 88 89 ASN A O 1
ATOM 700 N N . LYS A 1 90 ? 6.152 18.547 1.174 1 76.06 90 LYS A N 1
ATOM 701 C CA . LYS A 1 90 ? 6.746 19.375 0.127 1 76.06 90 LYS A CA 1
ATOM 702 C C . LYS A 1 90 ? 7.289 20.672 0.697 1 76.06 90 LYS A C 1
ATOM 704 O O . LYS A 1 90 ? 8.055 21.391 0.033 1 76.06 90 LYS A O 1
ATOM 709 N N . ASP A 1 91 ? 6.805 21.016 1.89 1 67.5 91 ASP A N 1
ATOM 710 C CA . ASP A 1 91 ? 7.285 22.281 2.439 1 67.5 91 ASP A CA 1
ATOM 711 C C . ASP A 1 91 ? 8.703 22.141 2.988 1 67.5 91 ASP A C 1
AT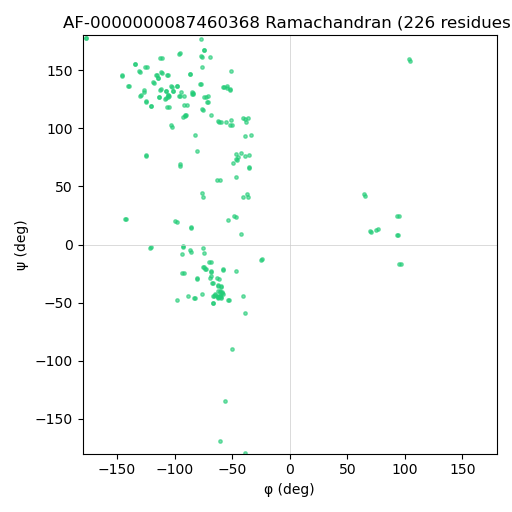OM 713 O O . ASP A 1 91 ? 8.906 21.531 4.047 1 67.5 91 ASP A O 1
ATOM 717 N N . LYS A 1 92 ? 9.625 21.484 2.291 1 53.44 92 LYS A N 1
ATOM 718 C CA . LYS A 1 92 ? 11 21.484 2.785 1 53.44 92 LYS A CA 1
ATOM 719 C C . LYS A 1 92 ? 11.453 22.891 3.152 1 53.44 92 LYS A C 1
ATOM 721 O O . LYS A 1 92 ? 12.219 23.516 2.41 1 53.44 92 LYS A O 1
ATOM 726 N N . SER A 1 93 ? 10.664 23.75 3.453 1 46.62 93 SER A N 1
ATOM 727 C CA . SER A 1 93 ? 11.516 24.875 3.809 1 46.62 93 SER A CA 1
ATOM 728 C C . SER A 1 93 ? 12.406 24.547 5.004 1 46.62 93 SER A C 1
ATOM 730 O O . SER A 1 93 ? 11.953 23.906 5.961 1 46.62 93 SER A O 1
ATOM 732 N N . PRO A 1 94 ? 13.758 24.312 4.859 1 42.16 94 PRO A N 1
ATOM 733 C CA . PRO A 1 94 ? 14.688 24.234 5.984 1 42.16 94 PRO A CA 1
ATOM 734 C C . PRO A 1 94 ? 14.211 25 7.211 1 42.16 94 PRO A C 1
ATOM 736 O O . PRO A 1 94 ? 14.906 25.062 8.227 1 42.16 94 PRO A O 1
ATOM 739 N N . CYS A 1 95 ? 13.188 25.844 7.016 1 43.44 95 CYS A N 1
ATOM 740 C CA . CYS A 1 95 ? 13.109 26.859 8.07 1 43.44 95 CYS A CA 1
ATOM 741 C C . CYS A 1 95 ? 12.539 26.266 9.352 1 43.44 95 CYS A C 1
ATOM 743 O O . CYS A 1 95 ? 11.953 26.984 10.164 1 43.44 95 CYS A O 1
ATOM 745 N N . ARG A 1 96 ? 12.125 24.984 9.391 1 41.22 96 ARG A N 1
ATOM 746 C CA . ARG A 1 96 ? 11.641 24.875 10.766 1 41.22 96 ARG A CA 1
ATOM 747 C C . ARG A 1 96 ? 12.766 25.078 11.766 1 41.22 96 ARG A C 1
ATOM 749 O O . ARG A 1 96 ? 13.609 24.203 11.961 1 41.22 96 ARG A O 1
ATOM 756 N N . SER A 1 97 ? 13.508 26.219 11.719 1 37.72 97 SER A N 1
ATOM 757 C CA . SER A 1 97 ? 14.445 26.609 12.758 1 37.72 97 SER A CA 1
ATOM 758 C C . SER A 1 97 ? 13.883 26.312 14.148 1 37.72 97 SER A C 1
ATOM 760 O O . SER A 1 97 ? 12.703 26.562 14.406 1 37.72 97 SER A O 1
ATOM 762 N N . PRO A 1 98 ? 14.414 25.344 14.828 1 40.81 98 PRO A N 1
ATOM 763 C CA . PRO A 1 98 ? 14.109 25.359 16.266 1 40.81 98 PRO A CA 1
ATOM 764 C C . PRO A 1 98 ? 14.109 26.766 16.844 1 40.81 98 PRO A C 1
ATOM 766 O O . PRO A 1 98 ? 15.016 27.562 16.562 1 40.81 98 PRO A O 1
ATOM 769 N N . MET A 1 99 ? 13.062 27.562 16.984 1 38.53 99 MET A N 1
ATOM 770 C CA . MET A 1 99 ? 13.039 28.844 17.688 1 38.53 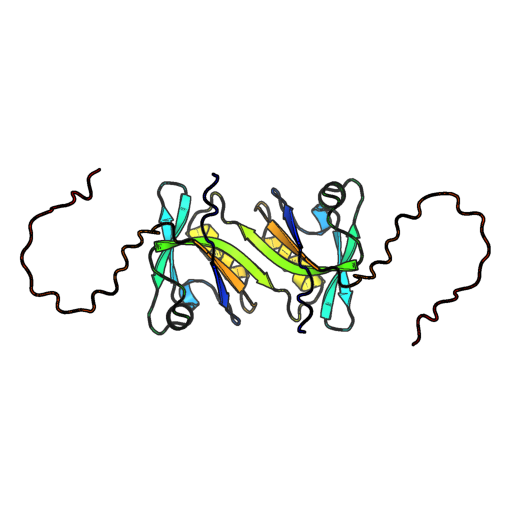99 MET A CA 1
ATOM 771 C C . MET A 1 99 ? 13.828 28.766 19 1 38.53 99 MET A C 1
ATOM 773 O O . MET A 1 99 ? 13.477 29.422 19.984 1 38.53 99 MET A O 1
ATOM 777 N N . GLY A 1 100 ? 14.531 27.766 19.297 1 34.56 100 GLY A N 1
ATOM 778 C CA . GLY A 1 100 ? 14.992 28.047 20.641 1 34.56 100 GLY A CA 1
ATOM 779 C C . GLY A 1 100 ? 15.594 29.422 20.797 1 34.56 100 GLY A C 1
ATOM 780 O O . GLY A 1 100 ? 15.227 30.172 21.719 1 34.56 100 GLY A O 1
ATOM 781 N N . THR A 1 101 ? 16.984 29.656 20.594 1 36.06 101 THR A N 1
ATOM 782 C CA . THR A 1 101 ? 17.953 30.406 21.375 1 36.06 101 THR A CA 1
ATOM 783 C C . THR A 1 101 ? 17.781 31.906 21.172 1 36.06 101 THR A C 1
ATOM 785 O O . THR A 1 101 ? 17.328 32.344 20.109 1 36.06 101 THR A O 1
ATOM 788 N N . LEU A 1 102 ? 18.219 32.875 22.297 1 41.16 102 LEU A N 1
ATOM 789 C CA . LEU A 1 102 ? 18.375 34.188 22.859 1 41.16 102 LEU A CA 1
ATOM 790 C C . LEU A 1 102 ? 19.141 35.094 21.906 1 41.16 102 LEU A C 1
ATOM 792 O O . LEU A 1 102 ? 19.641 36.156 22.297 1 41.16 102 LEU A O 1
ATOM 796 N N . SER A 1 103 ? 19.25 34.875 20.625 1 33.56 103 SER A N 1
ATOM 797 C CA . SER A 1 103 ? 20.172 35.906 20.141 1 33.56 103 SER A CA 1
ATOM 798 C C . SER A 1 1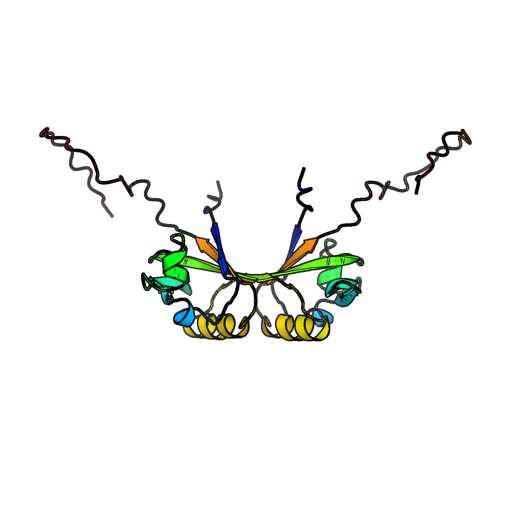03 ? 19.609 37.312 20.375 1 33.56 103 SER A C 1
ATOM 800 O O . SER A 1 103 ? 18.469 37.594 20.016 1 33.56 103 SER A O 1
ATOM 802 N N . PRO A 1 104 ? 20.125 38.094 21.391 1 34.19 104 PRO A N 1
ATOM 803 C CA . PRO A 1 104 ? 19.828 39.531 21.594 1 34.19 104 PRO A CA 1
ATOM 804 C C . PRO A 1 104 ? 19.75 40.312 20.281 1 34.19 104 PRO A C 1
ATOM 806 O O . PRO A 1 104 ? 18.938 41.219 20.156 1 34.19 104 PRO A O 1
ATOM 809 N N . TYR A 1 105 ? 20.922 40.281 19.484 1 30.47 105 TYR A N 1
ATOM 810 C CA . TYR A 1 105 ? 21.469 41.406 18.766 1 30.47 105 TYR A CA 1
ATOM 811 C C . TYR A 1 105 ? 20.562 41.812 17.594 1 30.47 105 TYR A C 1
ATOM 813 O O . TYR A 1 105 ? 19.859 40.969 17.047 1 30.47 105 TYR A O 1
ATOM 821 N N . SER A 1 106 ? 20.578 43.062 16.906 1 30.5 106 SER A N 1
ATOM 822 C CA . SER A 1 106 ? 19.953 44.125 16.156 1 30.5 106 SER A CA 1
ATOM 823 C C . SER A 1 106 ? 19.719 43.719 14.695 1 30.5 106 SER A C 1
ATOM 825 O O . SER A 1 106 ? 18.828 44.25 14.031 1 30.5 106 SER A O 1
ATOM 827 N N . LYS A 1 107 ? 20.609 43.062 13.953 1 30.08 107 LYS A N 1
ATOM 828 C CA . LYS A 1 107 ? 20.828 43.75 12.688 1 30.08 107 LYS A CA 1
ATOM 829 C C . LYS A 1 107 ? 19.672 43.5 11.727 1 30.08 107 LYS A C 1
ATOM 831 O O . LYS A 1 107 ? 18.906 42.562 11.891 1 30.08 107 LYS A O 1
ATOM 836 N N . ASP A 1 108 ? 19.562 44.125 10.383 1 30.45 108 ASP A N 1
ATOM 837 C CA . ASP A 1 108 ? 18.875 44.781 9.273 1 30.45 108 ASP A CA 1
ATOM 838 C C . ASP A 1 108 ? 18.281 43.781 8.305 1 30.45 108 ASP A C 1
ATOM 840 O O . ASP A 1 108 ? 17.359 44.094 7.547 1 30.45 108 ASP A O 1
ATOM 844 N N . LEU A 1 109 ? 18.938 42.625 7.828 1 31.62 109 LEU A N 1
ATOM 845 C CA . LEU A 1 109 ? 18.672 42.312 6.434 1 31.62 109 LEU A CA 1
ATOM 846 C C . LEU A 1 109 ? 17.359 41.562 6.293 1 31.62 109 LEU A C 1
ATOM 848 O O . LEU A 1 109 ? 17.188 40.469 6.852 1 31.62 109 LEU A O 1
ATOM 852 N N . ALA A 1 110 ? 16.188 42.094 6.031 1 32.44 110 ALA A N 1
ATOM 853 C CA . ALA A 1 110 ? 14.805 41.875 5.617 1 32.44 110 ALA A CA 1
ATOM 854 C C . ALA A 1 110 ? 14.727 40.781 4.551 1 32.44 110 ALA A C 1
ATOM 856 O O . ALA A 1 110 ? 15.023 41.031 3.381 1 32.44 110 ALA A O 1
ATOM 857 N N . LEU A 1 111 ? 15.344 39.688 4.559 1 32.44 111 LEU A N 1
ATOM 858 C CA . LEU A 1 111 ? 15.086 38.906 3.357 1 32.44 111 LEU A CA 1
ATOM 859 C C . LEU A 1 111 ? 13.586 38.688 3.17 1 32.44 111 LEU A C 1
ATOM 861 O O . LEU A 1 111 ? 12.906 38.219 4.082 1 32.44 111 LEU A O 1
ATOM 865 N N . GLU A 1 112 ? 12.938 39.406 2.205 1 32.53 112 GLU A N 1
ATOM 866 C CA . GLU A 1 112 ? 11.656 39.406 1.509 1 32.53 112 GLU A CA 1
ATOM 867 C C . GLU A 1 112 ? 11.297 38 1.041 1 32.53 112 GLU A C 1
ATOM 869 O O . GLU A 1 112 ? 12.055 37.375 0.299 1 32.53 112 GLU A O 1
ATOM 874 N N . CYS A 1 113 ? 10.82 37.094 1.828 1 30.25 113 CYS A N 1
ATOM 875 C CA . CYS A 1 113 ? 10.078 35.969 1.274 1 30.25 113 CYS A CA 1
ATOM 876 C C . CYS A 1 113 ? 9.055 36.438 0.252 1 30.25 113 CYS A C 1
ATOM 878 O O . CYS A 1 113 ? 8.016 37 0.619 1 30.25 113 CYS A O 1
ATOM 880 N N . ARG A 1 114 ? 9.469 37.125 -0.799 1 21.92 114 ARG A N 1
ATOM 881 C CA . ARG A 1 114 ? 8.688 37.5 -1.979 1 21.92 114 ARG A CA 1
ATOM 882 C C . ARG A 1 114 ? 7.984 36.281 -2.564 1 21.92 114 ARG A C 1
ATOM 884 O O . ARG A 1 114 ? 8.523 35.156 -2.543 1 21.92 114 ARG A O 1
ATOM 891 N N . GLY A 1 115 ? 6.621 36.5 -3.281 1 22.02 115 GLY A N 1
ATOM 892 C CA . GLY A 1 115 ? 6.141 36.031 -4.582 1 22.02 115 GLY A CA 1
ATOM 893 C C . GLY A 1 115 ? 7.152 36.25 -5.695 1 22.02 115 GLY A C 1
ATOM 894 O O . GLY A 1 115 ? 8.023 37.125 -5.59 1 22.02 115 GLY A O 1
ATOM 895 N N . MET B 1 1 ? 17.25 17.875 -11.828 1 27.3 1 MET B N 1
ATOM 896 C CA . MET B 1 1 ? 17.297 16.562 -11.211 1 27.3 1 MET B CA 1
ATOM 897 C C . MET B 1 1 ? 15.938 16.188 -10.633 1 27.3 1 MET B C 1
ATOM 899 O O . MET B 1 1 ? 15.234 17.031 -10.086 1 27.3 1 MET B O 1
ATOM 903 N N . ALA B 1 2 ? 15.195 15.336 -11.062 1 40.41 2 ALA B N 1
ATOM 904 C CA . ALA B 1 2 ? 13.852 15 -10.586 1 40.41 2 ALA B CA 1
ATOM 905 C C . ALA B 1 2 ? 13.82 14.93 -9.062 1 40.41 2 ALA B C 1
ATOM 907 O O . ALA B 1 2 ? 14.594 14.195 -8.453 1 40.41 2 ALA B O 1
ATOM 908 N N . GLU B 1 3 ? 13.836 15.984 -8.273 1 46.41 3 GLU B N 1
ATOM 909 C CA . GLU B 1 3 ? 13.898 16.156 -6.824 1 46.41 3 GLU B CA 1
ATOM 910 C C . GLU B 1 3 ? 13.125 15.062 -6.102 1 46.41 3 GLU B C 1
ATOM 912 O O . GLU B 1 3 ? 11.93 14.883 -6.328 1 46.41 3 GLU B O 1
ATOM 917 N N . GLU B 1 4 ? 13.68 13.938 -6.012 1 53.81 4 GLU B N 1
ATOM 918 C CA . GLU B 1 4 ? 13.195 12.773 -5.27 1 53.81 4 GLU B CA 1
ATOM 919 C C . GLU B 1 4 ? 12.484 13.195 -3.986 1 53.81 4 GLU B C 1
ATOM 921 O O . GLU B 1 4 ? 13.125 13.688 -3.049 1 53.81 4 GLU B O 1
ATOM 926 N N . GLU B 1 5 ? 11.312 13.906 -4.18 1 66.06 5 GLU B N 1
ATOM 927 C CA . GLU B 1 5 ? 10.609 14.336 -2.979 1 66.06 5 GLU B CA 1
ATOM 928 C C . GLU B 1 5 ? 10.648 13.266 -1.898 1 66.06 5 GLU B C 1
ATOM 930 O O . GLU B 1 5 ? 10.461 12.078 -2.186 1 66.06 5 GLU B O 1
ATOM 935 N N . GLU B 1 6 ? 11.422 13.508 -0.856 1 82.5 6 GLU B N 1
ATOM 936 C CA . GLU B 1 6 ? 11.641 12.617 0.278 1 82.5 6 GLU B CA 1
ATOM 937 C C . GLU B 1 6 ? 10.32 12.125 0.858 1 82.5 6 GLU B C 1
ATOM 939 O O . GLU B 1 6 ? 9.438 12.922 1.165 1 82.5 6 GLU B O 1
ATOM 944 N N . THR B 1 7 ? 9.898 10.945 0.615 1 90.88 7 THR B N 1
ATOM 945 C CA . THR B 1 7 ? 8.68 10.328 1.12 1 90.88 7 THR B CA 1
ATOM 946 C C . THR B 1 7 ? 8.969 9.523 2.387 1 90.88 7 THR B C 1
ATOM 948 O O . THR B 1 7 ? 10.055 8.969 2.543 1 90.88 7 THR B O 1
ATOM 951 N N . ARG B 1 8 ? 8.156 9.742 3.438 1 94.31 8 ARG B N 1
ATOM 952 C CA . ARG B 1 8 ? 8.281 8.875 4.605 1 94.31 8 ARG B CA 1
ATOM 953 C C . ARG B 1 8 ? 7.047 7.992 4.766 1 94.31 8 ARG B C 1
ATOM 955 O O . ARG B 1 8 ? 5.949 8.375 4.367 1 94.31 8 ARG B O 1
ATOM 962 N N . GLU B 1 9 ? 7.25 6.816 5.293 1 96 9 GLU B N 1
ATOM 963 C CA . GLU B 1 9 ? 6.172 5.871 5.555 1 96 9 GLU B CA 1
ATOM 964 C C . GLU B 1 9 ? 5.855 5.797 7.047 1 96 9 GLU B C 1
ATOM 966 O O . GLU B 1 9 ? 6.754 5.59 7.867 1 96 9 GLU B O 1
ATOM 971 N N . VAL B 1 10 ? 4.617 5.973 7.43 1 98.06 10 VAL B N 1
ATOM 972 C CA . VAL B 1 10 ? 4.172 5.84 8.812 1 98.06 10 VAL B CA 1
ATOM 973 C C . VAL B 1 10 ? 3.236 4.637 8.938 1 98.06 10 VAL B C 1
ATOM 975 O O . VAL B 1 10 ? 2.215 4.562 8.25 1 98.06 10 VAL B O 1
ATOM 978 N N . LEU B 1 11 ? 3.562 3.773 9.867 1 97.75 11 LEU B N 1
ATOM 979 C CA . LEU B 1 11 ? 2.846 2.508 9.984 1 97.75 11 LEU B CA 1
ATOM 980 C C . LEU B 1 11 ? 1.779 2.582 11.07 1 97.75 11 LEU B C 1
ATOM 982 O O . LEU B 1 11 ? 2.021 3.131 12.148 1 97.75 11 LEU B O 1
ATOM 986 N N . PHE B 1 12 ? 0.671 2.053 10.727 1 97.5 12 PHE B N 1
ATOM 987 C CA . PHE B 1 12 ? -0.428 1.854 11.664 1 97.5 12 PHE B CA 1
ATOM 988 C C . PHE B 1 12 ? -0.796 0.377 11.758 1 97.5 12 PHE B C 1
ATOM 990 O O . PHE B 1 12 ? -1.206 -0.231 10.773 1 97.5 12 PHE B O 1
ATOM 997 N N . SER B 1 13 ? -0.695 -0.196 12.883 1 95.31 13 SER B N 1
ATOM 998 C CA . SER B 1 13 ? -0.895 -1.63 13.07 1 95.31 13 SER B CA 1
ATOM 999 C C . SER B 1 13 ? -2.379 -1.976 13.141 1 95.31 13 SER B C 1
ATOM 1001 O O . SER B 1 13 ? -2.768 -3.121 12.914 1 95.31 13 SER B O 1
ATOM 1003 N N . ASP B 1 14 ? -3.129 -1.112 13.586 1 94.31 14 ASP B N 1
ATOM 1004 C CA . ASP B 1 14 ? -4.574 -1.286 13.703 1 94.31 14 ASP B CA 1
ATOM 1005 C C . ASP B 1 14 ? -5.32 -0.166 12.984 1 94.31 14 ASP B C 1
ATOM 1007 O O . ASP B 1 14 ? -6 0.645 13.617 1 94.31 14 ASP B O 1
ATOM 1011 N N . TRP B 1 15 ? -5.301 -0.335 11.664 1 96.75 15 TRP B N 1
ATOM 1012 C CA . TRP B 1 15 ? -5.895 0.731 10.859 1 96.75 15 TRP B CA 1
ATOM 1013 C C . TRP B 1 15 ? -7.418 0.654 10.891 1 96.75 15 TRP B C 1
ATOM 1015 O O . TRP B 1 15 ? -7.992 -0.436 10.836 1 96.75 15 TRP B O 1
ATOM 1025 N N . SER B 1 16 ? -8.008 1.844 11.016 1 96.38 16 SER B N 1
ATOM 1026 C CA . SER B 1 16 ? -9.469 1.889 11.016 1 96.38 16 SER B CA 1
ATOM 1027 C C . SER B 1 16 ? -9.984 3.113 10.273 1 96.38 16 SER B C 1
ATOM 1029 O O . SER B 1 16 ? -11.094 3.59 10.539 1 96.38 16 SER B O 1
ATOM 1031 N N . GLY B 1 17 ? -9.18 3.693 9.375 1 97.62 17 GLY B N 1
ATOM 1032 C CA . GLY B 1 17 ? -9.539 4.883 8.617 1 97.62 17 GLY B CA 1
ATOM 1033 C C . GLY B 1 17 ? -8.875 6.145 9.133 1 97.62 17 GLY B C 1
ATOM 1034 O O . GLY B 1 17 ? -8.438 6.195 10.281 1 97.62 17 GLY B O 1
ATOM 1035 N N . PRO B 1 18 ? -8.797 7.152 8.32 1 98.12 18 PRO B N 1
ATOM 1036 C CA . PRO B 1 18 ? -8.086 8.367 8.711 1 98.12 18 PRO B CA 1
ATOM 1037 C C . PRO B 1 18 ? -8.711 9.062 9.914 1 98.12 18 PRO B C 1
ATOM 1039 O O . PRO B 1 18 ? -7.996 9.5 10.82 1 98.12 18 PRO B O 1
ATOM 1042 N N . GLU B 1 19 ? -10 9.125 9.992 1 97.56 19 GLU B N 1
ATOM 1043 C CA . GLU B 1 19 ? -10.68 9.828 11.078 1 97.56 19 GLU B CA 1
ATOM 1044 C C . GLU B 1 19 ? -10.445 9.125 12.414 1 97.56 19 GLU B C 1
ATOM 1046 O O . GLU B 1 19 ? -10.188 9.773 13.43 1 97.56 19 GLU B O 1
ATOM 1051 N N . LYS B 1 20 ? -10.562 7.852 12.367 1 97.94 20 LYS B N 1
ATOM 1052 C CA . LYS B 1 20 ? -10.352 7.074 13.586 1 97.94 20 LYS B CA 1
ATOM 1053 C C . LYS B 1 20 ? -8.891 7.125 14.023 1 97.94 20 LYS B C 1
ATOM 1055 O O . LYS B 1 20 ? -8.586 6.941 15.203 1 97.94 20 LYS B O 1
ATOM 1060 N N . GLN B 1 21 ? -7.996 7.402 13.086 1 98.19 21 GLN B N 1
ATOM 1061 C CA . GLN B 1 21 ? -6.586 7.562 13.414 1 98.19 21 GLN B CA 1
ATOM 1062 C C . GLN B 1 21 ? -6.277 9 13.828 1 98.19 21 GLN B C 1
ATOM 1064 O O . GLN B 1 21 ? -5.145 9.312 14.203 1 98.19 21 GLN B O 1
ATOM 1069 N N . GLY B 1 22 ? -7.301 9.922 13.734 1 98.44 22 GLY B N 1
ATOM 1070 C CA . GLY B 1 22 ? -7.121 11.305 14.164 1 98.44 22 GLY B CA 1
ATOM 1071 C C . GLY B 1 22 ? -6.703 12.234 13.047 1 98.44 22 GLY B C 1
ATOM 1072 O O . GLY B 1 22 ? -6.105 13.281 13.289 1 98.44 22 GLY B O 1
ATOM 1073 N N . MET B 1 23 ? -7.02 11.867 11.805 1 98.31 23 MET B N 1
ATOM 1074 C CA . MET B 1 23 ? -6.609 12.68 10.664 1 98.31 23 MET B CA 1
ATOM 1075 C C . MET B 1 23 ? -7.824 13.211 9.906 1 98.31 23 MET B C 1
ATOM 1077 O O . MET B 1 23 ? -8.805 12.484 9.719 1 98.31 23 MET B O 1
ATOM 1081 N N . THR B 1 24 ? -7.742 14.336 9.531 1 97.88 24 THR B N 1
ATOM 1082 C CA . THR B 1 24 ? -8.672 14.922 8.57 1 97.88 24 THR B CA 1
ATOM 1083 C C . THR B 1 24 ? -7.965 15.219 7.25 1 97.88 24 THR B C 1
ATOM 1085 O O . THR B 1 24 ? -6.855 15.758 7.238 1 97.88 24 THR B O 1
ATOM 1088 N N . LEU B 1 25 ? -8.625 14.836 6.176 1 98 25 LEU B N 1
ATOM 1089 C CA . LEU B 1 25 ? -8.008 14.984 4.863 1 98 25 LEU B CA 1
ATOM 1090 C C . LEU B 1 25 ? -8.656 16.125 4.086 1 98 25 LEU B C 1
ATOM 1092 O O . LEU B 1 25 ? -9.836 16.422 4.281 1 98 25 LEU B O 1
ATOM 1096 N N . GLU B 1 26 ? -7.828 16.766 3.312 1 97.06 26 GLU B N 1
ATOM 1097 C CA . GLU B 1 26 ? -8.312 17.766 2.363 1 97.06 26 GLU B CA 1
ATOM 1098 C C . GLU B 1 26 ? -7.668 17.594 0.993 1 97.06 26 GLU B C 1
ATOM 1100 O O . GLU B 1 26 ? -6.625 16.938 0.873 1 97.06 26 GLU B O 1
ATOM 1105 N N . GLN B 1 27 ? -8.336 18.047 0.021 1 96.88 27 GLN B N 1
ATOM 1106 C CA . GLN B 1 27 ? -7.836 17.984 -1.348 1 96.88 27 GLN B CA 1
ATOM 1107 C C . GLN B 1 27 ? -7.414 19.359 -1.845 1 96.88 27 GLN B C 1
ATOM 1109 O O . GLN B 1 27 ? -8.125 20.344 -1.642 1 96.88 27 GLN B O 1
ATOM 1114 N N . SER B 1 28 ? -6.246 19.406 -2.414 1 93.94 28 SER B N 1
ATOM 1115 C CA . SER B 1 28 ? -5.793 20.656 -3.012 1 93.94 28 SER B CA 1
ATOM 1116 C C . SER B 1 28 ? -6.512 20.938 -4.328 1 93.94 28 SER B C 1
ATOM 1118 O O . SER B 1 28 ? -7.219 20.062 -4.848 1 93.94 28 SER B O 1
ATOM 1120 N N . GLY B 1 29 ? -6.395 22.141 -4.844 1 92 29 GLY B N 1
ATOM 1121 C CA . GLY B 1 29 ? -6.949 22.5 -6.141 1 92 29 GLY B CA 1
ATOM 1122 C C . GLY B 1 29 ? -6.43 21.641 -7.27 1 92 29 GLY B C 1
ATOM 1123 O O . GLY B 1 29 ? -7.105 21.469 -8.289 1 92 29 GLY B O 1
ATOM 1124 N N . GLU B 1 30 ? -5.254 20.984 -7.082 1 91.94 30 GLU B N 1
ATOM 1125 C CA . GLU B 1 30 ? -4.617 20.141 -8.094 1 91.94 30 GLU B CA 1
ATOM 1126 C C . GLU B 1 30 ? -5.023 18.688 -7.938 1 91.94 30 GLU B C 1
ATOM 1128 O O . GLU B 1 30 ? -4.586 17.828 -8.711 1 91.94 30 GLU B O 1
ATOM 1133 N N . GLY B 1 31 ? -5.82 18.406 -6.938 1 93.62 31 GLY B N 1
ATOM 1134 C CA . GLY B 1 31 ? -6.34 17.062 -6.762 1 93.62 31 GLY B CA 1
ATOM 1135 C C . GLY B 1 31 ? -5.504 16.219 -5.824 1 93.62 31 GLY B C 1
ATOM 1136 O O . GLY B 1 31 ? -5.738 15.016 -5.684 1 93.62 31 GLY B O 1
ATOM 1137 N N . GLU B 1 32 ? -4.555 16.812 -5.172 1 94.94 32 GLU B N 1
ATOM 1138 C CA . GLU B 1 32 ? -3.697 16.078 -4.238 1 94.94 32 GLU B CA 1
ATOM 1139 C C . GLU B 1 32 ? -4.328 16.016 -2.852 1 94.94 32 GLU B C 1
ATOM 1141 O O . GLU B 1 32 ? -5.062 16.906 -2.449 1 94.94 32 GLU B O 1
ATOM 1146 N N . ILE B 1 33 ? -4.086 14.93 -2.162 1 97.44 33 ILE B N 1
ATOM 1147 C CA . ILE B 1 33 ? -4.656 14.711 -0.838 1 97.44 33 ILE B CA 1
ATOM 1148 C C . ILE B 1 33 ? -3.656 15.133 0.235 1 97.44 33 ILE B C 1
ATOM 1150 O O . ILE B 1 33 ? -2.504 14.695 0.225 1 97.44 33 ILE B O 1
ATOM 1154 N N . TYR B 1 34 ? -4.094 15.969 1.154 1 96.94 34 TYR B N 1
ATOM 1155 C CA . TYR B 1 34 ? -3.266 16.469 2.25 1 96.94 34 TYR B CA 1
ATOM 1156 C C . TYR B 1 34 ? -3.918 16.172 3.598 1 96.94 34 TYR B C 1
ATOM 1158 O O . TYR B 1 34 ? -5.141 16.047 3.686 1 96.94 34 TYR B O 1
ATOM 1166 N N . VAL B 1 35 ? -3.055 16.062 4.57 1 97.69 35 VAL B N 1
ATOM 1167 C CA . VAL B 1 35 ? -3.533 16.047 5.949 1 97.69 35 VAL B CA 1
ATOM 1168 C C . VAL B 1 35 ? -3.92 17.469 6.379 1 97.69 35 VAL B C 1
ATOM 1170 O O . VAL B 1 35 ? -3.068 18.359 6.445 1 97.69 35 VAL B O 1
ATOM 1173 N N . LYS B 1 36 ? -5.117 17.625 6.645 1 97.62 36 LYS B N 1
ATOM 1174 C CA . LYS B 1 36 ? -5.625 18.938 7.047 1 97.62 36 LYS B CA 1
ATOM 1175 C C . LYS B 1 36 ? -5.395 19.172 8.539 1 97.62 36 LYS B C 1
ATOM 1177 O O . LYS B 1 36 ? -4.996 20.266 8.938 1 97.62 36 LYS B O 1
ATOM 1182 N N . GLU B 1 37 ? -5.73 18.141 9.352 1 97.75 37 GLU B N 1
ATOM 1183 C CA . GLU B 1 37 ? -5.617 18.203 10.805 1 97.75 37 GLU B CA 1
ATOM 1184 C C . GLU B 1 37 ? -5.23 16.859 11.391 1 97.75 37 GLU B C 1
ATOM 1186 O O . GLU B 1 37 ? -5.652 15.812 10.891 1 97.75 37 GLU B O 1
ATOM 1191 N N . VAL B 1 38 ? -4.441 16.953 12.461 1 98.25 38 VAL B N 1
ATOM 1192 C CA . VAL B 1 38 ? -4.109 15.766 13.25 1 98.25 38 VAL B CA 1
ATOM 1193 C C . VAL B 1 38 ? -4.473 16 14.711 1 98.25 38 VAL B C 1
ATOM 1195 O O . VAL B 1 38 ? -4.016 16.969 15.328 1 98.25 38 VAL B O 1
ATOM 1198 N N . LYS B 1 39 ? -5.27 15.156 15.211 1 98.19 39 LYS B N 1
ATOM 1199 C CA . LYS B 1 39 ? -5.617 15.258 16.625 1 98.19 39 LYS B CA 1
ATOM 1200 C C . LYS B 1 39 ? -4.461 14.797 17.516 1 98.19 39 LYS B C 1
ATOM 1202 O O . LYS B 1 39 ? -3.934 13.695 17.328 1 98.19 39 LYS B O 1
ATOM 1207 N N . MET B 1 40 ? -3.963 15.508 18.469 1 95.38 40 MET B N 1
ATOM 1208 C CA . MET B 1 40 ? -2.771 15.305 19.297 1 95.38 40 MET B CA 1
ATOM 1209 C C . MET B 1 40 ? -2.852 13.984 20.047 1 95.38 40 MET B C 1
ATOM 1211 O O . MET B 1 40 ? -1.882 13.227 20.094 1 95.38 40 MET B O 1
ATOM 1215 N N . GLU B 1 41 ? -3.959 13.516 20.625 1 96.75 41 GLU B N 1
ATOM 1216 C CA . GLU B 1 41 ? -4.09 12.312 21.453 1 96.75 41 GLU B CA 1
ATOM 1217 C C . GLU B 1 41 ? -4.621 11.141 20.625 1 96.75 41 GLU B C 1
ATOM 1219 O O . GLU B 1 41 ? -5.043 10.125 21.188 1 96.75 41 GLU B O 1
ATOM 1224 N N . SER B 1 42 ? -4.469 11.312 19.344 1 97.81 42 SER B N 1
ATOM 1225 C CA . SER B 1 42 ? -4.906 10.25 18.453 1 97.81 42 SER B CA 1
ATOM 1226 C C . SER B 1 42 ? -3.752 9.328 18.078 1 97.81 42 SER B C 1
ATOM 1228 O O . SER B 1 42 ? -2.588 9.648 18.328 1 97.81 42 SER B O 1
ATOM 1230 N N . PRO B 1 43 ? -4.027 8.219 17.562 1 97.62 43 PRO B N 1
ATOM 1231 C CA . PRO B 1 43 ? -2.949 7.348 17.094 1 97.62 43 PRO B CA 1
ATOM 1232 C C . PRO B 1 43 ? -1.999 8.047 16.141 1 97.62 43 PRO B C 1
ATOM 1234 O O . PRO B 1 43 ? -0.778 7.938 16.266 1 97.62 43 PRO B O 1
ATOM 1237 N N . ALA B 1 44 ? -2.492 8.727 15.164 1 97.94 44 ALA B N 1
ATOM 1238 C CA . ALA B 1 44 ? -1.638 9.461 14.234 1 97.94 44 ALA B CA 1
ATOM 1239 C C . ALA B 1 44 ? -0.804 10.516 14.961 1 97.94 44 ALA B C 1
ATOM 1241 O O . ALA B 1 44 ? 0.398 10.641 14.719 1 97.94 44 ALA B O 1
ATOM 1242 N N . GLY B 1 45 ? -1.526 11.242 15.859 1 97.31 45 GLY B N 1
ATOM 1243 C CA . GLY B 1 45 ? -0.818 12.258 16.625 1 97.31 45 GLY B CA 1
ATOM 1244 C C . GLY B 1 45 ? 0.309 11.695 17.469 1 97.31 45 GLY B C 1
ATOM 1245 O O . GLY B 1 45 ? 1.385 12.289 17.562 1 97.31 45 GLY B O 1
ATOM 1246 N N . ARG B 1 46 ? 0.13 10.547 18 1 97.25 46 ARG B N 1
ATOM 1247 C CA . ARG B 1 46 ? 1.09 9.93 18.906 1 97.25 46 ARG B CA 1
ATOM 1248 C C . ARG B 1 46 ? 2.32 9.438 18.156 1 97.25 46 ARG B C 1
ATOM 1250 O O . ARG B 1 46 ? 3.389 9.258 18.75 1 97.25 46 ARG B O 1
ATOM 1257 N N . THR B 1 47 ? 2.168 9.242 16.844 1 95.94 47 THR B N 1
ATOM 1258 C CA . THR B 1 47 ? 3.334 8.828 16.062 1 95.94 47 THR B CA 1
ATOM 1259 C C . THR B 1 47 ? 4.371 9.945 16.016 1 95.94 47 THR B C 1
ATOM 1261 O O . THR B 1 47 ? 5.566 9.68 15.867 1 95.94 47 THR B O 1
ATOM 1264 N N . GLY B 1 48 ? 3.926 11.164 16.016 1 95.94 48 GLY B N 1
ATOM 1265 C CA . GLY B 1 48 ? 4.797 12.32 15.859 1 95.94 48 GLY B CA 1
ATOM 1266 C C . GLY B 1 48 ? 5.375 12.445 14.461 1 95.94 48 GLY B C 1
ATOM 1267 O O . GLY B 1 48 ? 6.301 13.219 14.234 1 95.94 48 GLY B O 1
ATOM 1268 N N . ARG B 1 49 ? 4.828 11.672 13.578 1 96.81 49 ARG B N 1
ATOM 1269 C CA . ARG B 1 49 ? 5.398 11.633 12.234 1 96.81 49 ARG B CA 1
ATOM 1270 C C . ARG B 1 49 ? 4.359 12.039 11.188 1 96.81 49 ARG B C 1
ATOM 1272 O O . ARG B 1 49 ? 4.652 12.055 9.992 1 96.81 49 ARG B O 1
ATOM 1279 N N . VAL B 1 50 ? 3.193 12.281 11.562 1 97 50 VAL B N 1
ATOM 1280 C CA . VAL B 1 50 ? 2.131 12.797 10.703 1 97 50 VAL B CA 1
ATOM 1281 C C . VAL B 1 50 ? 1.846 14.258 11.047 1 97 50 VAL B C 1
ATOM 1283 O O . VAL B 1 50 ? 1.562 14.586 12.203 1 97 50 VAL B O 1
ATOM 1286 N N . HIS B 1 51 ? 1.896 15.156 10.016 1 96.44 51 HIS B N 1
ATOM 1287 C CA . HIS B 1 51 ? 1.738 16.594 10.258 1 96.44 51 HIS B CA 1
ATOM 1288 C C . HIS B 1 51 ? 0.71 17.203 9.312 1 96.44 51 HIS B C 1
ATOM 1290 O O . HIS B 1 51 ? 0.552 16.734 8.18 1 96.44 51 HIS B O 1
ATOM 1296 N N . GLU B 1 52 ? 0.059 18.203 9.844 1 95.94 52 GLU B N 1
ATOM 1297 C CA . GLU B 1 52 ? -0.765 19.031 8.961 1 95.94 52 GLU B CA 1
ATOM 1298 C C . GLU B 1 52 ? 0.037 19.516 7.758 1 95.94 52 GLU B C 1
ATOM 1300 O O . GLU B 1 52 ? 1.18 19.969 7.906 1 95.94 52 GLU B O 1
ATOM 1305 N N . GLY B 1 53 ? -0.556 19.375 6.605 1 95.75 53 GLY B N 1
ATOM 1306 C CA . GLY B 1 53 ? 0.121 19.828 5.398 1 95.75 53 GLY B CA 1
ATOM 1307 C C . GLY B 1 53 ? 0.857 18.703 4.684 1 95.75 53 GLY B C 1
ATOM 1308 O O . GLY B 1 53 ? 1.305 18.875 3.547 1 95.75 53 GLY B O 1
ATOM 1309 N N . ASP B 1 54 ? 1.07 17.641 5.395 1 96.25 54 ASP B N 1
ATOM 1310 C CA . ASP B 1 54 ? 1.63 16.484 4.703 1 96.25 54 ASP B CA 1
ATOM 1311 C C . ASP B 1 54 ? 0.741 16.062 3.535 1 96.25 54 ASP B C 1
ATOM 1313 O O . ASP B 1 54 ? -0.484 16.016 3.664 1 96.25 54 ASP B O 1
ATOM 1317 N N . GLN B 1 55 ? 1.355 15.781 2.418 1 96.38 55 GLN B N 1
ATOM 1318 C CA . GLN B 1 55 ? 0.638 15.133 1.326 1 96.38 55 GLN B CA 1
ATOM 1319 C C . GLN B 1 55 ? 0.618 13.617 1.504 1 96.38 55 GLN B C 1
ATOM 1321 O O . GLN B 1 55 ? 1.639 13.016 1.84 1 96.38 55 GLN B O 1
ATOM 1326 N N . ILE B 1 56 ? -0.509 13.016 1.381 1 97.06 56 ILE B N 1
ATOM 1327 C CA . ILE B 1 56 ? -0.619 11.562 1.338 1 97.06 56 ILE B CA 1
ATOM 1328 C C . ILE B 1 56 ? -0.582 11.086 -0.111 1 97.06 56 ILE B C 1
ATOM 1330 O O . ILE B 1 56 ? -1.533 11.297 -0.866 1 97.06 56 ILE B O 1
ATOM 1334 N N . VAL B 1 57 ? 0.446 10.477 -0.454 1 95.75 57 VAL B N 1
ATOM 1335 C CA . VAL B 1 57 ? 0.654 10.094 -1.847 1 95.75 57 VAL B CA 1
ATOM 1336 C C . VAL B 1 57 ? 0.116 8.68 -2.08 1 95.75 57 VAL B C 1
ATOM 1338 O O . VAL B 1 57 ? -0.226 8.32 -3.209 1 95.75 57 VAL B O 1
ATOM 1341 N N . GLY B 1 58 ? 0.045 7.867 -1.04 1 97.12 58 GLY B N 1
ATOM 1342 C CA . GLY B 1 58 ? -0.426 6.496 -1.135 1 97.12 58 GLY B CA 1
ATOM 1343 C C . GLY B 1 58 ? -0.491 5.793 0.209 1 97.12 58 GLY B C 1
ATOM 1344 O O . GLY B 1 58 ? -0.166 6.387 1.24 1 97.12 58 GLY B O 1
ATOM 1345 N N . ALA B 1 59 ? -0.944 4.598 0.201 1 98.06 59 ALA B N 1
ATOM 1346 C CA . ALA B 1 59 ? -1.042 3.732 1.374 1 98.06 59 ALA B CA 1
ATOM 1347 C C . ALA B 1 59 ? -0.644 2.299 1.035 1 98.06 59 ALA B C 1
ATOM 1349 O O . ALA B 1 59 ? -1.021 1.776 -0.017 1 98.06 59 ALA B O 1
ATOM 1350 N N . THR B 1 60 ? 0.122 1.726 1.908 1 97.31 60 THR B N 1
ATOM 1351 C CA . THR B 1 60 ? 0.534 0.334 1.771 1 97.31 60 THR B CA 1
ATOM 1352 C C . THR B 1 60 ? -0.216 -0.553 2.762 1 97.31 60 THR B C 1
ATOM 1354 O O . THR B 1 60 ? -0.252 -0.262 3.959 1 97.31 60 THR B O 1
ATOM 1357 N N . ILE B 1 61 ? -0.819 -1.623 2.287 1 97.44 61 ILE B N 1
ATOM 1358 C CA . ILE B 1 61 ? -1.404 -2.645 3.148 1 97.44 61 ILE B CA 1
ATOM 1359 C C . ILE B 1 61 ? -0.471 -3.852 3.225 1 97.44 61 ILE B C 1
ATOM 1361 O O . ILE B 1 61 ? 0.087 -4.277 2.211 1 97.44 61 ILE B O 1
ATOM 1365 N N . TYR B 1 62 ? -0.239 -4.277 4.309 1 96.5 62 TYR B N 1
ATOM 1366 C CA . TYR B 1 62 ? 0.614 -5.441 4.52 1 96.5 62 TYR B CA 1
ATOM 1367 C C . TYR B 1 62 ? -0.221 -6.684 4.809 1 96.5 62 TYR B C 1
ATOM 1369 O O . TYR B 1 62 ? -1.18 -6.629 5.582 1 96.5 62 TYR B O 1
ATOM 1377 N N . PHE B 1 63 ? 0.158 -7.711 4.184 1 94.81 63 PHE B N 1
ATOM 1378 C CA . PHE B 1 63 ? -0.638 -8.93 4.254 1 94.81 63 PHE B CA 1
ATOM 1379 C C . PHE B 1 63 ? -0.11 -9.859 5.34 1 94.81 63 PHE B C 1
ATOM 1381 O O . PHE B 1 63 ? 0.352 -10.969 5.047 1 94.81 63 PHE B O 1
ATOM 1388 N N . ASP B 1 64 ? -0.3 -9.414 6.453 1 85.5 64 ASP B N 1
ATOM 1389 C CA . ASP B 1 64 ? 0.044 -10.242 7.609 1 85.5 64 ASP B CA 1
ATOM 1390 C C . ASP B 1 64 ? -1.151 -11.078 8.062 1 85.5 64 ASP B C 1
ATOM 1392 O O . ASP B 1 64 ? -2.232 -10.539 8.312 1 85.5 64 ASP B O 1
ATOM 1396 N N . ASN B 1 65 ? -1.003 -12.367 8.047 1 85.75 65 ASN B N 1
ATOM 1397 C CA . ASN B 1 65 ? -2 -13.266 8.625 1 85.75 65 ASN B CA 1
ATOM 1398 C C . ASN B 1 65 ? -3.322 -13.195 7.867 1 85.75 65 ASN B C 1
ATOM 1400 O O . ASN B 1 65 ? -4.383 -13.047 8.477 1 85.75 65 ASN B O 1
ATOM 1404 N N . MET B 1 66 ? -3.252 -13.141 6.566 1 91.5 66 MET B N 1
ATOM 1405 C CA . MET B 1 66 ? -4.426 -13.141 5.699 1 91.5 66 MET B CA 1
ATOM 1406 C C . MET B 1 66 ? -4.469 -14.391 4.832 1 91.5 66 MET B C 1
ATOM 1408 O O . MET B 1 66 ? -3.426 -14.906 4.43 1 91.5 66 MET B O 1
ATOM 1412 N N . SER B 1 67 ? -5.637 -14.852 4.578 1 94.31 67 SER B N 1
ATOM 1413 C CA . SER B 1 67 ? -5.781 -15.945 3.619 1 94.31 67 SER B CA 1
ATOM 1414 C C . SER B 1 67 ? -5.652 -15.438 2.184 1 94.31 67 SER B C 1
ATOM 1416 O O . SER B 1 67 ? -5.773 -14.242 1.931 1 94.31 67 SER B O 1
ATOM 1418 N N . SER B 1 68 ? -5.406 -16.328 1.294 1 95.88 68 SER B N 1
ATOM 1419 C CA . SER B 1 68 ? -5.312 -15.977 -0.117 1 95.88 68 SER B CA 1
ATOM 1420 C C . SER B 1 68 ? -6.633 -15.414 -0.635 1 95.88 68 SER B C 1
ATOM 1422 O O . SER B 1 68 ? -6.645 -14.5 -1.464 1 95.88 68 SER B O 1
ATOM 1424 N N . GLU B 1 69 ? -7.766 -15.977 -0.116 1 95.69 69 GLU B N 1
ATOM 1425 C CA . GLU B 1 69 ? -9.086 -15.492 -0.517 1 95.69 69 GLU B CA 1
ATOM 1426 C C . GLU B 1 69 ? -9.32 -14.062 -0.032 1 95.69 69 GLU B C 1
ATOM 1428 O O . GLU B 1 69 ? -9.742 -13.203 -0.806 1 95.69 69 GLU B O 1
ATOM 1433 N N . GLU B 1 70 ? -9.055 -13.906 1.28 1 94.69 70 GLU B N 1
ATOM 1434 C CA . GLU B 1 70 ? -9.195 -12.57 1.85 1 94.69 70 GLU B CA 1
ATOM 1435 C C . GLU B 1 70 ? -8.305 -11.57 1.127 1 94.69 70 GLU B C 1
ATOM 1437 O O . GLU B 1 70 ? -8.734 -10.453 0.822 1 94.69 70 GLU B O 1
ATOM 1442 N N . THR B 1 71 ? -7.027 -11.977 0.812 1 96.81 71 THR B N 1
ATOM 1443 C CA . THR B 1 71 ? -6.07 -11.117 0.122 1 96.81 71 THR B CA 1
ATOM 1444 C C . THR B 1 71 ? -6.578 -10.75 -1.271 1 96.81 71 THR B C 1
ATOM 1446 O O . THR B 1 71 ? -6.551 -9.586 -1.662 1 96.81 71 THR B O 1
ATOM 1449 N N . THR B 1 72 ? -7.098 -11.727 -1.996 1 97.25 72 THR B N 1
ATOM 1450 C CA . THR B 1 72 ? -7.637 -11.5 -3.334 1 97.25 72 THR B CA 1
ATOM 1451 C C . THR B 1 72 ? -8.789 -10.508 -3.297 1 97.25 72 THR B C 1
ATOM 1453 O O . THR B 1 72 ? -8.844 -9.57 -4.102 1 97.25 72 THR B O 1
ATOM 1456 N N . GLU B 1 73 ? -9.672 -10.688 -2.32 1 96.19 73 GLU B N 1
ATOM 1457 C CA . GLU B 1 73 ? -10.836 -9.812 -2.203 1 96.19 73 GLU B CA 1
ATOM 1458 C C . GLU B 1 73 ? -10.414 -8.383 -1.882 1 96.19 73 GLU B C 1
ATOM 1460 O O . GLU B 1 73 ? -10.938 -7.426 -2.461 1 96.19 73 GLU B O 1
ATOM 1465 N N . LEU B 1 74 ? -9.516 -8.289 -1.017 1 96.56 74 LEU B N 1
ATOM 1466 C CA . LEU B 1 74 ? -9.008 -6.969 -0.658 1 96.56 74 LEU B CA 1
ATOM 1467 C C . LEU B 1 74 ? -8.352 -6.293 -1.857 1 96.56 74 LEU B C 1
ATOM 1469 O O . LEU B 1 74 ? -8.609 -5.121 -2.135 1 96.56 74 LEU B O 1
ATOM 1473 N N . LEU B 1 75 ? -7.543 -6.992 -2.592 1 97.62 75 LEU B N 1
ATOM 1474 C CA . LEU B 1 75 ? -6.832 -6.461 -3.748 1 97.62 75 LEU B CA 1
ATOM 1475 C C . LEU B 1 75 ? -7.809 -6.02 -4.832 1 97.62 75 LEU B C 1
ATOM 1477 O O . LEU B 1 75 ? -7.535 -5.066 -5.566 1 97.62 75 LEU B O 1
ATOM 1481 N N . LYS B 1 76 ? -8.938 -6.637 -4.879 1 97.31 76 LYS B N 1
ATOM 1482 C CA . LYS B 1 76 ? -9.953 -6.246 -5.848 1 97.31 76 LYS B CA 1
ATOM 1483 C C . LYS B 1 76 ? -10.539 -4.879 -5.508 1 97.31 76 LYS B C 1
ATOM 1485 O O . LYS B 1 76 ? -10.984 -4.148 -6.398 1 97.31 76 LYS B O 1
ATOM 1490 N N . THR B 1 77 ? -10.523 -4.582 -4.266 1 95.81 77 THR B N 1
ATOM 1491 C CA . THR B 1 77 ? -11.102 -3.307 -3.859 1 95.81 77 THR B CA 1
ATOM 1492 C C . THR B 1 77 ? -10.25 -2.143 -4.359 1 95.81 77 THR B C 1
ATOM 1494 O O . THR B 1 77 ? -10.711 -0.998 -4.383 1 95.81 77 THR B O 1
ATOM 1497 N N . LEU B 1 78 ? -9.055 -2.367 -4.77 1 95.81 78 LEU B N 1
ATOM 1498 C CA . LEU B 1 78 ? -8.156 -1.333 -5.266 1 95.81 78 LEU B CA 1
ATOM 1499 C C . LEU B 1 78 ? -8.383 -1.079 -6.75 1 95.81 78 LEU B C 1
ATOM 1501 O O . LEU B 1 78 ? -7.598 -0.372 -7.391 1 95.81 78 LEU B O 1
ATOM 1505 N N . ASN B 1 79 ? -9.469 -1.56 -7.273 1 94.19 79 ASN B N 1
ATOM 1506 C CA . ASN B 1 79 ? -9.781 -1.545 -8.703 1 94.19 79 ASN B CA 1
ATOM 1507 C C . ASN B 1 79 ? -9.688 -0.135 -9.281 1 94.19 79 ASN B C 1
ATOM 1509 O O . ASN B 1 79 ? -10.117 0.83 -8.641 1 94.19 79 ASN B O 1
ATOM 1513 N N . LYS B 1 80 ? -9.047 0.011 -10.523 1 92 80 LYS B N 1
ATOM 1514 C CA . LYS B 1 80 ? -8.945 1.211 -11.352 1 92 80 LYS B CA 1
ATOM 1515 C C . LYS B 1 80 ? -7.938 2.197 -10.766 1 92 80 LYS B C 1
ATOM 1517 O O . LYS B 1 80 ? -7.922 3.371 -11.141 1 92 80 LYS B O 1
ATOM 1522 N N . HIS B 1 81 ? -7.172 1.771 -9.836 1 94.94 81 HIS B N 1
ATOM 1523 C CA . HIS B 1 81 ? -6.125 2.615 -9.273 1 94.94 81 HIS B CA 1
ATOM 1524 C C . HIS B 1 81 ? -4.738 2.105 -9.648 1 94.94 81 HIS B C 1
ATOM 1526 O O . HIS B 1 81 ? -4.602 1.002 -10.188 1 94.94 81 HIS B O 1
ATOM 1532 N N . LYS B 1 82 ? -3.781 2.98 -9.531 1 96.06 82 LYS B N 1
ATOM 1533 C CA . LYS B 1 82 ? -2.389 2.553 -9.617 1 96.06 82 LYS B CA 1
ATOM 1534 C C . LYS B 1 82 ? -1.979 1.764 -8.383 1 96.06 82 LYS B C 1
ATOM 1536 O O . LYS B 1 82 ? -2.127 2.246 -7.254 1 96.06 82 LYS B O 1
ATOM 1541 N N . VAL B 1 83 ? -1.524 0.536 -8.586 1 97.69 83 VAL B N 1
ATOM 1542 C CA . VAL B 1 83 ? -1.188 -0.343 -7.469 1 97.69 83 VAL B CA 1
ATOM 1543 C C . VAL B 1 83 ? 0.235 -0.871 -7.637 1 97.69 83 VAL B C 1
ATOM 1545 O O . VAL B 1 83 ? 0.635 -1.256 -8.734 1 97.69 83 VAL B O 1
ATOM 1548 N N . GLY B 1 84 ? 1.031 -0.79 -6.617 1 97.69 84 GLY B N 1
ATOM 1549 C CA . GLY B 1 84 ? 2.342 -1.416 -6.539 1 97.69 84 GLY B CA 1
ATOM 1550 C C . GLY B 1 84 ? 2.365 -2.641 -5.645 1 97.69 84 GLY B C 1
ATOM 1551 O O . GLY B 1 84 ? 2.127 -2.541 -4.441 1 97.69 84 GLY B O 1
ATOM 1552 N N . LEU B 1 85 ? 2.666 -3.758 -6.191 1 98.31 85 LEU B N 1
ATOM 1553 C CA . LEU B 1 85 ? 2.811 -4.965 -5.383 1 98.31 85 LEU B CA 1
ATOM 1554 C C . LEU B 1 85 ? 4.211 -5.051 -4.781 1 98.31 85 LEU B C 1
ATOM 1556 O O . LEU B 1 85 ? 5.203 -4.848 -5.484 1 98.31 85 LEU B O 1
ATOM 1560 N N . LYS B 1 86 ? 4.203 -5.266 -3.559 1 97.25 86 LYS B N 1
ATOM 1561 C CA . LYS B 1 86 ? 5.465 -5.523 -2.867 1 97.25 86 LYS B CA 1
ATOM 1562 C C . LYS B 1 86 ? 5.789 -7.012 -2.857 1 97.25 86 LYS B C 1
ATOM 1564 O O . LYS B 1 86 ? 5.133 -7.793 -2.168 1 97.25 86 LYS B O 1
ATOM 1569 N N . LEU B 1 87 ? 6.828 -7.32 -3.596 1 97 87 LEU B N 1
ATOM 1570 C CA . LEU B 1 87 ? 7.172 -8.727 -3.791 1 97 87 LEU B CA 1
ATOM 1571 C C . LEU B 1 87 ? 8.523 -9.047 -3.156 1 97 87 LEU B C 1
ATOM 1573 O O . LEU B 1 87 ? 9.422 -8.211 -3.145 1 97 87 LEU B O 1
ATOM 1577 N N . GLN B 1 88 ? 8.578 -10.203 -2.631 1 95.12 88 GLN B N 1
ATOM 1578 C CA . GLN B 1 88 ? 9.828 -10.734 -2.096 1 95.12 88 GLN B CA 1
ATOM 1579 C C . GLN B 1 88 ? 10.109 -12.133 -2.643 1 95.12 88 GLN B C 1
ATOM 1581 O O . GLN B 1 88 ? 9.188 -12.938 -2.793 1 95.12 88 GLN B O 1
ATOM 1586 N N . ASN B 1 89 ? 11.25 -12.266 -3.135 1 87.75 89 ASN B N 1
ATOM 1587 C CA . ASN B 1 89 ? 11.695 -13.602 -3.52 1 87.75 89 ASN B CA 1
ATOM 1588 C C . ASN B 1 89 ? 12.656 -14.195 -2.49 1 87.75 89 ASN B C 1
ATOM 1590 O O . ASN B 1 89 ? 13.781 -13.711 -2.338 1 87.75 89 ASN B O 1
ATOM 1594 N N . LYS B 1 90 ? 12.148 -14.984 -1.751 1 75.88 90 LYS B N 1
ATOM 1595 C CA . LYS B 1 90 ? 12.977 -15.562 -0.699 1 75.88 90 LYS B CA 1
ATOM 1596 C C . LYS B 1 90 ? 13.938 -16.594 -1.269 1 75.88 90 LYS B C 1
ATOM 1598 O O . LYS B 1 90 ? 14.891 -17.016 -0.597 1 75.88 90 LYS B O 1
ATOM 1603 N N . ASP B 1 91 ? 13.594 -17.047 -2.449 1 67.12 91 ASP B N 1
ATOM 1604 C CA . ASP B 1 91 ? 14.484 -18.062 -3.002 1 67.12 91 ASP B CA 1
ATOM 1605 C C . ASP B 1 91 ? 15.781 -17.438 -3.52 1 67.12 91 ASP B C 1
ATOM 1607 O O . ASP B 1 91 ? 15.781 -16.797 -4.566 1 67.12 91 ASP B O 1
ATOM 1611 N N . LYS B 1 92 ? 16.391 -16.469 -2.852 1 53.19 92 LYS B N 1
ATOM 1612 C CA . LYS B 1 92 ? 17.688 -16.016 -3.34 1 53.19 92 LYS B CA 1
ATOM 1613 C C . LYS B 1 92 ? 18.609 -17.188 -3.652 1 53.19 92 LYS B C 1
ATOM 1615 O O . LYS B 1 92 ? 19.531 -17.484 -2.889 1 53.19 92 LYS B O 1
ATOM 1620 N N . SER B 1 93 ? 18.172 -18.266 -3.9 1 45.66 93 SER B N 1
ATOM 1621 C CA . SER B 1 93 ? 19.375 -19.016 -4.219 1 45.66 93 SER B CA 1
ATOM 1622 C C . SER B 1 93 ? 20.109 -18.391 -5.402 1 45.66 93 SER B C 1
ATOM 1624 O O . SER B 1 93 ? 19.5 -17.984 -6.379 1 45.66 93 SER B O 1
ATOM 1626 N N . PRO B 1 94 ? 21.281 -17.656 -5.219 1 41.53 94 PRO B N 1
ATOM 1627 C CA . PRO B 1 94 ? 22.141 -17.266 -6.328 1 41.53 94 PRO B CA 1
ATOM 1628 C C . PRO B 1 94 ? 22 -18.172 -7.547 1 41.53 94 PRO B C 1
ATOM 1630 O O . PRO B 1 94 ? 22.719 -18.016 -8.531 1 41.53 94 PRO B O 1
ATOM 1633 N N . CYS B 1 95 ? 21.328 -19.328 -7.332 1 43.12 95 CYS B N 1
ATOM 1634 C CA . CYS B 1 95 ? 21.656 -20.312 -8.359 1 43.12 95 CYS B CA 1
ATOM 1635 C C . CYS B 1 95 ? 20.969 -19.969 -9.68 1 43.12 95 CYS B C 1
ATOM 1637 O O . CYS B 1 95 ? 20.734 -20.844 -10.508 1 43.12 95 CYS B O 1
ATOM 1639 N N . ARG B 1 96 ? 20.062 -18.938 -9.711 1 40.5 96 ARG B N 1
ATOM 1640 C CA . ARG B 1 96 ? 19.641 -19.031 -11.109 1 40.5 96 ARG B CA 1
ATOM 1641 C C . ARG B 1 96 ? 20.828 -18.828 -12.047 1 40.5 96 ARG B C 1
ATOM 1643 O O . ARG B 1 96 ? 21.297 -17.703 -12.227 1 40.5 96 ARG B O 1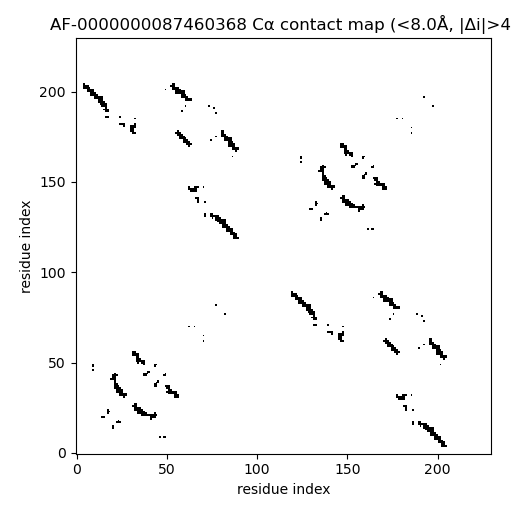
ATOM 1650 N N . SER B 1 97 ? 21.891 -19.594 -11.93 1 37.19 97 SER B N 1
ATOM 1651 C CA . SER B 1 97 ? 22.953 -19.625 -12.938 1 37.19 97 SER B CA 1
ATOM 1652 C C . SER B 1 97 ? 22.375 -19.531 -14.344 1 37.19 97 SER B C 1
ATOM 1654 O O . SER B 1 97 ? 21.359 -20.188 -14.648 1 37.19 97 SER B O 1
ATOM 1656 N N . PRO B 1 98 ? 22.469 -18.453 -15.023 1 40.94 98 PRO B N 1
ATOM 1657 C CA . PRO B 1 98 ? 22.219 -18.594 -16.469 1 40.94 98 PRO B CA 1
ATOM 1658 C C . PRO B 1 98 ? 22.688 -19.922 -17.031 1 40.94 98 PRO B C 1
ATOM 1660 O O . PRO B 1 98 ? 23.781 -20.391 -16.672 1 40.94 98 PRO B O 1
ATOM 1663 N N . MET B 1 99 ? 21.922 -21.016 -17.188 1 38.41 99 MET B N 1
ATOM 1664 C CA . MET B 1 99 ? 22.375 -22.156 -17.984 1 38.41 99 MET B CA 1
ATOM 1665 C C . MET B 1 99 ? 23.172 -21.688 -19.188 1 38.41 99 MET B C 1
ATOM 1667 O O . MET B 1 99 ? 22.609 -21.328 -20.219 1 38.41 99 MET B O 1
ATOM 1671 N N . GLY B 1 100 ? 24 -20.734 -19.078 1 33.81 100 GLY B N 1
ATOM 1672 C CA . GLY B 1 100 ? 24.875 -20.688 -20.25 1 33.81 100 GLY B CA 1
ATOM 1673 C C . GLY B 1 100 ? 25.281 -22.062 -20.734 1 33.81 100 GLY B C 1
ATOM 1674 O O . GLY B 1 100 ? 25.031 -23.078 -20.062 1 33.81 100 GLY B O 1
ATOM 1675 N N . THR B 1 101 ? 26.188 -22.172 -21.906 1 34.97 101 THR B N 1
ATOM 1676 C CA . THR B 1 101 ? 26.75 -23.031 -22.938 1 34.97 101 THR B CA 1
ATOM 1677 C C . THR B 1 101 ? 27.438 -24.25 -22.312 1 34.97 101 THR B C 1
ATOM 1679 O O . THR B 1 101 ? 27.625 -24.297 -21.094 1 34.97 101 THR B O 1
ATOM 1682 N N . LEU B 1 102 ? 28.844 -24.625 -22.891 1 38.56 102 LEU B N 1
ATOM 1683 C CA . LEU B 1 102 ? 29.703 -25.656 -23.469 1 38.56 102 LEU B CA 1
ATOM 1684 C C . LEU B 1 102 ? 30.531 -26.344 -22.406 1 38.56 102 LEU B C 1
ATOM 1686 O O . LEU B 1 102 ? 31.438 -27.109 -22.719 1 38.56 102 LEU B O 1
ATOM 1690 N N . SER B 1 103 ? 30.625 -25.984 -21.125 1 34.28 103 SER B N 1
ATOM 1691 C CA . SER B 1 103 ? 31.875 -26.625 -20.734 1 34.28 103 SER B CA 1
ATOM 1692 C C . SER B 1 103 ? 31.734 -28.141 -20.719 1 34.28 103 SER B C 1
ATOM 1694 O O . SER B 1 103 ? 30.75 -28.688 -20.188 1 34.28 103 SER B O 1
ATOM 1696 N N . PRO B 1 104 ? 32.438 -28.906 -21.703 1 35.12 104 PRO B N 1
ATOM 1697 C CA . PRO B 1 104 ? 32.625 -30.359 -21.656 1 35.12 104 PRO B CA 1
ATOM 1698 C C . PRO B 1 104 ? 32.938 -30.859 -20.25 1 35.12 104 PRO B C 1
ATOM 1700 O O . PRO B 1 104 ? 32.719 -32.031 -19.938 1 35.12 104 PRO B O 1
ATOM 1703 N N . TYR B 1 105 ? 33.844 -30.141 -19.531 1 31.69 105 TYR B N 1
ATOM 1704 C CA . TYR B 1 105 ? 34.719 -30.891 -18.656 1 31.69 105 TYR B CA 1
ATOM 1705 C C . TYR B 1 105 ? 33.969 -31.438 -17.453 1 31.69 105 TYR B C 1
ATOM 1707 O O . TYR B 1 105 ? 33.094 -30.766 -16.906 1 31.69 105 TYR B O 1
ATOM 1715 N N . SER B 1 106 ? 33.969 -32.781 -17.031 1 28.91 106 SER B N 1
ATOM 1716 C CA . SER B 1 106 ? 33.594 -33.844 -16.078 1 28.91 106 SER B CA 1
ATOM 1717 C C . SER B 1 106 ? 33.875 -33.406 -14.648 1 28.91 106 SER B C 1
ATOM 1719 O O . SER B 1 106 ? 33.719 -34.188 -13.719 1 28.91 106 SER B O 1
ATOM 1721 N N . LYS B 1 107 ? 34.781 -32.438 -14.352 1 25.14 107 LYS B N 1
ATOM 1722 C CA . LYS B 1 107 ? 35.438 -32.75 -13.086 1 25.14 107 LYS B CA 1
ATOM 1723 C C . LYS B 1 107 ? 34.438 -32.812 -11.945 1 25.14 107 LYS B C 1
ATOM 1725 O O . LYS B 1 107 ? 33.312 -32.312 -12.062 1 25.14 107 LYS B O 1
ATOM 1730 N N . ASP B 1 108 ? 34.781 -32.875 -10.656 1 28.94 108 ASP B N 1
ATOM 1731 C CA . ASP B 1 108 ? 34.781 -33.406 -9.305 1 28.94 108 ASP B CA 1
ATOM 1732 C C . ASP B 1 108 ? 33.844 -32.656 -8.383 1 28.94 108 ASP B C 1
ATOM 1734 O O . ASP B 1 108 ? 33.375 -33.188 -7.387 1 28.94 108 ASP B O 1
ATOM 1738 N N . LEU B 1 109 ? 33.812 -31.234 -8.305 1 29.53 109 LEU B N 1
ATOM 1739 C CA . LEU B 1 109 ? 33.562 -30.734 -6.957 1 29.53 109 LEU B CA 1
ATOM 1740 C C . LEU B 1 109 ? 32.062 -30.781 -6.637 1 29.53 109 LEU B C 1
ATOM 1742 O O . LEU B 1 109 ? 31.266 -30.078 -7.258 1 29.53 109 LEU B O 1
ATOM 1746 N N . ALA B 1 110 ? 31.469 -31.859 -6.262 1 32.19 110 ALA B N 1
ATOM 1747 C CA . ALA B 1 110 ? 30.203 -32.281 -5.66 1 32.19 110 ALA B CA 1
ATOM 1748 C C . ALA B 1 110 ? 29.781 -31.328 -4.559 1 32.19 110 ALA B C 1
ATOM 1750 O O . ALA B 1 110 ? 30.297 -31.375 -3.443 1 32.19 110 ALA B O 1
ATOM 1751 N N . LEU B 1 111 ? 29.891 -30.062 -4.633 1 31.44 111 LEU B N 1
ATOM 1752 C CA . LEU B 1 111 ? 29.5 -29.422 -3.381 1 31.44 111 LEU B CA 1
ATOM 1753 C C . LEU B 1 111 ? 28.141 -29.922 -2.926 1 31.44 111 LEU B C 1
ATOM 1755 O O . LEU B 1 111 ? 27.172 -29.922 -3.705 1 31.44 111 LEU B O 1
ATOM 1759 N N . GLU B 1 112 ? 28.125 -30.75 -1.872 1 32.91 112 GLU B N 1
ATOM 1760 C CA . GLU B 1 112 ? 27.172 -31.234 -0.887 1 32.91 112 GLU B CA 1
ATOM 1761 C C . GLU B 1 112 ? 26.281 -30.109 -0.37 1 32.91 112 GLU B C 1
ATOM 1763 O O . GLU B 1 112 ? 26.781 -29.109 0.144 1 32.91 112 GLU B O 1
ATOM 1768 N N . CYS B 1 113 ? 25.266 -29.672 -1.087 1 30.16 113 CYS B N 1
ATOM 1769 C CA . CYS B 1 113 ? 24.234 -28.984 -0.329 1 30.16 113 CYS B CA 1
ATOM 1770 C C . CYS B 1 113 ? 23.859 -29.766 0.926 1 30.16 113 CYS B C 1
ATOM 1772 O O . CYS B 1 113 ? 23.328 -30.875 0.839 1 30.16 113 CYS B O 1
ATOM 1774 N N . ARG B 1 114 ? 24.656 -29.75 1.843 1 20.22 114 ARG B N 1
ATOM 1775 C CA . ARG B 1 114 ? 24.594 -30.219 3.223 1 20.22 114 ARG B CA 1
ATOM 1776 C C . ARG B 1 114 ? 23.328 -29.719 3.918 1 20.22 114 ARG B C 1
ATOM 1778 O O . ARG B 1 114 ? 23.094 -28.5 3.992 1 20.22 114 ARG B O 1
ATOM 1785 N N . GLY B 1 115 ? 21.984 -30.031 3.76 1 20.53 115 GLY B N 1
ATOM 1786 C CA . GLY B 1 115 ? 21.391 -30.625 4.953 1 20.53 115 GLY B CA 1
ATOM 1787 C C . GLY B 1 115 ? 21.938 -32 5.254 1 20.53 115 GLY B C 1
ATOM 1788 O O . GLY B 1 115 ? 22.5 -32.656 4.383 1 20.53 115 GLY B O 1
#